Protein AF-A0A2G2KW84-F1 (afdb_monomer)

Secondary structure (DSSP, 8-state):
--SBPTTHHHHHHTS-HHHHHHHHHHSB-TTS-B-BSS--GGGG-GGGTEEEETTEEEE-B-SSGGGHHHHHHHHHHHHH-GGGTTS-EE-GGGTSSS--B-GGGEEE-SSSEEEEEESSSS-HHHHHHHHHHHHTTT--EEEEEEPP--TT-SSSTTTEEE-SSSEEEE-HHHHS-TTTEEEEEEETTS-EEEEEE-HHHHHHHTT---EEEE-SSS---

Mean predicted aligned error: 5.18 Å

Nearest PDB structures (foldseek):
  1rxx-assembly2_C  TM=8.195E-01  e=5.911E-15  Pseudomonas aeruginosa
  2a9g-assembly3_D  TM=8.410E-01  e=2.190E-14  Pseudomonas aeruginosa
  2aci-assembly2_D  TM=8.426E-01  e=4.628E-14  Pseudomonas aeruginosa
  2a9g-assembly3_A  TM=8.150E-01  e=1.933E-14  Pseudomonas aeruginosa
  4bof-assembly4_D-2  TM=8.464E-01  e=4.411E-11  Streptococcus pyogenes

Solvent-accessible surface area (backbone atoms only — not comparable to full-atom values): 12097 Å² total; per-residue (Å²): 134,92,50,67,41,93,67,24,71,61,62,50,68,74,42,56,73,70,59,33,54,48,22,73,37,56,10,31,44,97,88,68,51,72,32,30,82,61,58,49,76,66,58,78,53,50,57,38,40,39,40,76,56,91,64,32,38,38,61,33,27,54,60,51,77,88,45,47,62,49,30,50,53,35,48,52,43,68,74,68,42,73,94,56,64,86,44,56,75,42,61,46,68,84,80,31,86,86,46,18,32,32,22,42,19,55,43,77,75,53,95,33,36,35,37,34,31,27,48,86,32,15,39,64,68,35,50,51,45,45,41,59,53,41,35,77,72,62,30,46,38,31,34,39,36,42,52,69,92,46,99,87,48,66,38,36,51,84,42,42,38,77,78,55,95,50,32,26,42,27,26,48,72,54,46,70,36,60,79,44,20,45,35,37,40,40,35,62,89,71,51,74,49,76,46,72,21,26,58,51,60,55,34,34,76,74,72,50,59,56,48,74,46,68,45,64,79,98,49,82,131

Structure (mmCIF, N/CA/C/O backbone):
data_AF-A0A2G2KW84-F1
#
_entry.id   AF-A0A2G2KW84-F1
#
loop_
_atom_site.group_PDB
_atom_site.id
_atom_site.type_symbol
_atom_site.label_atom_id
_atom_site.label_alt_id
_atom_site.label_comp_id
_atom_site.label_asym_id
_atom_site.label_entity_id
_atom_site.label_seq_id
_atom_site.pdbx_PDB_ins_code
_atom_site.Cartn_x
_atom_site.Cartn_y
_atom_site.Cartn_z
_atom_site.occupancy
_atom_site.B_iso_or_equiv
_atom_site.auth_seq_id
_atom_site.auth_comp_id
_atom_site.auth_asym_id
_atom_site.auth_atom_id
_atom_site.pdbx_PDB_model_num
ATOM 1 N N . MET A 1 1 ? 13.078 8.202 -17.244 1.00 46.03 1 MET A N 1
ATOM 2 C CA . MET A 1 1 ? 14.285 8.951 -17.645 1.00 46.03 1 MET A CA 1
ATOM 3 C C . MET A 1 1 ? 15.445 8.989 -16.637 1.00 46.03 1 MET A C 1
ATOM 5 O O . MET A 1 1 ? 16.501 9.453 -17.019 1.00 46.03 1 MET A O 1
ATOM 9 N N . GLY A 1 2 ? 15.353 8.495 -15.391 1.00 61.12 2 GLY A N 1
ATOM 10 C CA . GLY A 1 2 ? 16.461 8.683 -14.421 1.00 61.12 2 GLY A CA 1
ATOM 11 C C . GLY A 1 2 ? 17.569 7.615 -14.378 1.00 61.12 2 GLY A C 1
ATOM 12 O O . GLY A 1 2 ? 18.600 7.846 -13.758 1.00 61.12 2 GLY A O 1
ATOM 13 N N . SER A 1 3 ? 17.369 6.435 -14.974 1.00 74.12 3 SER A N 1
ATOM 14 C CA . SER A 1 3 ? 18.247 5.266 -14.761 1.00 74.12 3 SER A CA 1
ATOM 15 C C . SER A 1 3 ? 18.793 4.633 -16.037 1.00 74.12 3 SER A C 1
ATOM 17 O O . SER A 1 3 ? 19.584 3.701 -15.937 1.00 74.12 3 SER A O 1
ATOM 19 N N . GLU A 1 4 ? 18.344 5.090 -17.202 1.00 85.75 4 GLU A N 1
ATOM 20 C CA . GLU A 1 4 ? 18.742 4.566 -18.511 1.00 85.75 4 GLU A CA 1
ATOM 21 C C . GLU A 1 4 ? 20.133 5.080 -18.898 1.00 85.75 4 GLU A C 1
ATOM 23 O O . GLU A 1 4 ? 20.484 6.230 -18.617 1.00 85.75 4 GLU A O 1
ATOM 28 N N . LEU A 1 5 ? 20.932 4.207 -19.506 1.00 89.31 5 LEU A N 1
ATOM 29 C CA . LEU A 1 5 ? 22.218 4.547 -20.109 1.00 89.31 5 LEU A CA 1
ATOM 30 C C . LEU A 1 5 ? 22.016 4.979 -21.577 1.00 89.31 5 LEU A C 1
ATOM 32 O O . LEU A 1 5 ? 20.960 4.708 -22.156 1.00 89.31 5 LEU A O 1
ATOM 36 N N . PRO A 1 6 ? 22.987 5.669 -22.203 1.00 91.06 6 PRO A N 1
ATOM 37 C CA . PRO A 1 6 ? 22.890 6.043 -23.614 1.00 91.06 6 PRO A CA 1
ATOM 38 C C . PRO A 1 6 ? 22.578 4.834 -24.509 1.00 91.06 6 PRO A C 1
ATOM 40 O O . PRO A 1 6 ? 23.161 3.768 -24.337 1.00 91.06 6 PRO A O 1
ATOM 43 N N . GLY A 1 7 ? 21.632 4.988 -25.440 1.00 90.06 7 GLY A N 1
ATOM 44 C CA . GLY A 1 7 ? 21.203 3.910 -26.343 1.00 90.06 7 GLY A CA 1
ATOM 45 C C . GLY A 1 7 ? 20.280 2.851 -25.722 1.00 90.06 7 GLY A C 1
ATOM 46 O O . GLY A 1 7 ? 19.776 1.999 -26.450 1.00 90.06 7 GLY A O 1
ATOM 47 N N . ALA A 1 8 ? 19.988 2.919 -24.416 1.00 91.31 8 ALA A N 1
ATOM 48 C CA . ALA A 1 8 ? 19.181 1.909 -23.729 1.00 91.31 8 ALA A CA 1
ATOM 49 C C . ALA A 1 8 ? 17.775 1.744 -24.317 1.00 91.31 8 ALA A C 1
ATOM 51 O O . ALA A 1 8 ? 17.305 0.621 -24.434 1.00 91.31 8 ALA A O 1
ATOM 52 N N . ALA A 1 9 ? 17.104 2.834 -24.702 1.00 91.00 9 ALA A N 1
ATOM 53 C CA . ALA A 1 9 ? 15.744 2.762 -25.241 1.00 91.00 9 ALA A CA 1
ATOM 54 C C . ALA A 1 9 ? 15.673 1.957 -26.549 1.00 91.00 9 ALA A C 1
ATOM 56 O O . ALA A 1 9 ? 14.786 1.123 -26.691 1.00 91.00 9 ALA A O 1
ATOM 57 N N . ALA A 1 10 ? 16.626 2.172 -27.462 1.00 93.69 10 ALA A N 1
ATOM 58 C CA . ALA A 1 10 ? 16.708 1.417 -28.711 1.00 93.69 10 ALA A CA 1
ATOM 59 C C . ALA A 1 10 ? 17.015 -0.059 -28.423 1.00 93.69 10 ALA A C 1
ATOM 61 O O . ALA A 1 10 ? 16.256 -0.935 -28.815 1.00 93.69 10 ALA A O 1
ATOM 62 N N . ALA A 1 11 ? 18.050 -0.320 -27.616 1.00 93.44 11 ALA A N 1
ATOM 63 C CA . ALA A 1 11 ? 18.456 -1.680 -27.274 1.00 93.44 11 ALA A CA 1
ATOM 64 C C . ALA A 1 11 ? 17.368 -2.482 -26.538 1.00 93.44 11 ALA A C 1
ATOM 66 O O . ALA A 1 11 ? 17.255 -3.684 -26.741 1.00 93.44 11 ALA A O 1
ATOM 67 N N . LEU A 1 12 ? 16.574 -1.835 -25.675 1.00 94.12 12 LEU A N 1
ATOM 68 C CA . LEU A 1 12 ? 15.428 -2.462 -25.012 1.00 94.12 12 LEU A CA 1
ATOM 69 C C . LEU A 1 12 ? 14.262 -2.690 -25.985 1.00 94.12 12 LEU A C 1
ATOM 71 O O . LEU A 1 12 ? 13.557 -3.684 -25.845 1.00 94.12 12 LEU A O 1
ATOM 75 N N . GLY A 1 13 ? 14.054 -1.787 -26.948 1.00 94.38 13 GLY A N 1
ATOM 76 C CA . GLY A 1 13 ? 12.980 -1.881 -27.941 1.00 94.38 13 GLY A CA 1
ATOM 77 C C . GLY A 1 13 ? 13.122 -3.058 -28.909 1.00 94.38 13 GLY A C 1
ATOM 78 O O . GLY A 1 13 ? 12.111 -3.549 -29.401 1.00 94.38 13 GLY A O 1
ATOM 79 N N . ASP A 1 14 ? 14.346 -3.540 -29.120 1.00 95.12 14 ASP A N 1
ATOM 80 C CA . ASP A 1 14 ? 14.647 -4.659 -30.022 1.00 95.12 14 ASP A CA 1
ATOM 81 C C . ASP A 1 14 ? 14.528 -6.045 -29.352 1.00 95.12 14 ASP A C 1
ATOM 83 O O . ASP A 1 14 ? 14.700 -7.075 -30.007 1.00 95.12 14 ASP A O 1
ATOM 87 N N . LEU A 1 15 ? 14.263 -6.104 -28.041 1.00 96.69 15 LEU A N 1
ATOM 88 C CA . LEU A 1 15 ? 14.161 -7.363 -27.299 1.00 96.69 15 LEU A CA 1
ATOM 89 C C . LEU A 1 15 ? 12.779 -8.007 -27.446 1.00 96.69 15 LEU A C 1
ATOM 91 O O . LEU A 1 15 ? 11.749 -7.334 -27.421 1.00 96.69 15 LEU A O 1
ATOM 95 N N . ASP A 1 16 ? 12.745 -9.341 -27.463 1.00 97.44 16 ASP A N 1
ATOM 96 C CA . ASP A 1 16 ? 11.503 -10.076 -27.228 1.00 97.44 16 ASP A CA 1
ATOM 97 C C . ASP A 1 16 ? 10.966 -9.822 -25.799 1.00 97.44 16 ASP A C 1
ATOM 99 O O . ASP A 1 16 ? 11.730 -9.445 -24.899 1.00 97.44 16 ASP A O 1
ATOM 103 N N . PRO A 1 17 ? 9.667 -10.065 -25.539 1.00 95.50 17 PRO A N 1
ATOM 104 C CA . PRO A 1 17 ? 9.054 -9.749 -24.250 1.00 95.50 17 PRO A CA 1
ATOM 105 C C . PRO A 1 17 ? 9.744 -10.380 -23.031 1.00 95.50 17 PRO A C 1
ATOM 107 O O . PRO A 1 17 ? 9.845 -9.736 -21.985 1.00 95.50 17 PRO A O 1
ATOM 110 N N . HIS A 1 18 ? 10.239 -11.617 -23.140 1.00 95.44 18 HIS A N 1
ATOM 111 C CA . HIS A 1 18 ? 10.881 -12.300 -22.017 1.00 95.44 18 HIS A CA 1
ATOM 112 C C . HIS A 1 18 ? 12.217 -11.633 -21.672 1.00 95.44 18 HIS A C 1
ATOM 114 O O . HIS A 1 18 ? 12.485 -11.312 -20.507 1.00 95.44 18 HIS A O 1
ATOM 120 N N . ASN A 1 19 ? 13.045 -11.370 -22.683 1.00 97.12 19 ASN A N 1
ATOM 121 C CA . ASN A 1 19 ? 14.326 -10.702 -22.480 1.00 97.12 19 ASN A CA 1
ATOM 122 C C . ASN A 1 19 ? 14.164 -9.231 -22.080 1.00 97.12 19 ASN A C 1
ATOM 124 O O . ASN A 1 19 ? 14.934 -8.749 -21.245 1.00 97.12 19 ASN A O 1
ATOM 128 N N . LEU A 1 20 ? 13.130 -8.547 -22.575 1.00 96.56 20 LEU A N 1
ATOM 129 C CA . LEU A 1 20 ? 12.782 -7.193 -22.153 1.00 96.56 20 LEU A CA 1
ATOM 130 C C . LEU A 1 20 ? 12.500 -7.132 -20.648 1.00 96.56 20 LEU A C 1
ATOM 132 O O . LEU A 1 20 ? 13.097 -6.319 -19.942 1.00 96.56 20 LEU A O 1
ATOM 136 N N . VAL A 1 21 ? 11.643 -8.014 -20.125 1.00 94.38 21 VAL A N 1
ATOM 137 C CA . VAL A 1 21 ? 11.327 -8.047 -18.686 1.00 94.38 21 VAL A CA 1
ATOM 138 C C . VAL A 1 21 ? 12.581 -8.315 -17.854 1.00 94.38 21 VAL A C 1
ATOM 140 O O . VAL A 1 21 ? 12.832 -7.611 -16.871 1.00 94.38 21 VAL A O 1
ATOM 143 N N . ARG A 1 22 ? 13.416 -9.279 -18.264 1.00 95.44 22 ARG A N 1
ATOM 144 C CA . ARG A 1 22 ? 14.683 -9.563 -17.573 1.00 95.44 22 ARG A CA 1
ATOM 145 C C . ARG A 1 22 ? 15.606 -8.348 -17.555 1.00 95.44 22 ARG A C 1
ATOM 147 O O . ARG A 1 22 ? 16.110 -8.005 -16.487 1.00 95.44 22 ARG A O 1
ATOM 154 N N . ALA A 1 23 ? 15.777 -7.667 -18.685 1.00 96.12 23 ALA A N 1
ATOM 155 C CA . ALA A 1 23 ? 16.613 -6.475 -18.778 1.00 96.12 23 ALA A CA 1
ATOM 156 C C . ALA A 1 23 ? 16.064 -5.307 -17.943 1.00 96.12 23 ALA A C 1
ATOM 158 O O . ALA A 1 23 ? 16.833 -4.599 -17.291 1.00 96.12 23 ALA A O 1
ATOM 159 N N . LEU A 1 24 ? 14.741 -5.130 -17.880 1.00 95.12 24 LEU A N 1
ATOM 160 C CA . LEU A 1 24 ? 14.108 -4.100 -17.051 1.00 95.12 24 LEU A CA 1
ATOM 161 C C . LEU A 1 24 ? 14.304 -4.340 -15.544 1.00 95.12 24 LEU A C 1
ATOM 163 O O . LEU A 1 24 ? 14.397 -3.376 -14.783 1.00 95.12 24 LEU A O 1
ATOM 167 N N . ILE A 1 25 ? 14.399 -5.600 -15.110 1.00 94.81 25 ILE A N 1
ATOM 168 C CA . ILE A 1 25 ? 14.625 -5.971 -13.704 1.00 94.81 25 ILE A CA 1
ATOM 169 C C . ILE A 1 25 ? 16.118 -5.953 -13.357 1.00 94.81 25 ILE A C 1
ATOM 171 O O . ILE A 1 25 ? 16.519 -5.353 -12.358 1.00 94.81 25 ILE A O 1
ATOM 175 N N . GLN A 1 26 ? 16.944 -6.606 -14.173 1.00 95.19 26 GLN A N 1
ATOM 176 C CA . GLN A 1 26 ? 18.370 -6.822 -13.905 1.00 95.19 26 GLN A CA 1
ATOM 177 C C . GLN A 1 26 ? 19.228 -5.617 -14.311 1.00 95.19 26 GLN A C 1
ATOM 179 O O . GLN A 1 26 ? 20.296 -5.399 -13.749 1.00 95.19 26 GLN A O 1
ATOM 184 N N . GLY A 1 27 ? 18.755 -4.809 -15.260 1.00 95.00 27 GLY A N 1
ATOM 185 C CA . GLY A 1 27 ? 19.486 -3.672 -15.818 1.00 95.00 27 GLY A CA 1
ATOM 186 C C . GLY A 1 27 ? 20.517 -4.029 -16.889 1.00 95.00 27 GLY A C 1
ATOM 187 O O . GLY A 1 27 ? 21.211 -3.131 -17.368 1.00 95.00 27 GLY A O 1
ATOM 188 N N . VAL A 1 28 ? 20.595 -5.302 -17.284 1.00 96.00 28 VAL A N 1
ATOM 189 C CA . VAL A 1 28 ? 21.554 -5.833 -18.260 1.00 96.00 28 VAL A CA 1
ATOM 190 C C . VAL A 1 28 ? 20.841 -6.603 -19.372 1.00 96.00 28 VAL A C 1
ATOM 192 O O . VAL A 1 28 ? 19.823 -7.252 -19.135 1.00 96.00 28 VAL A O 1
ATOM 195 N N . LEU A 1 29 ? 21.380 -6.524 -20.585 1.00 95.81 29 LEU A N 1
ATOM 196 C CA . LEU A 1 29 ? 20.948 -7.309 -21.741 1.00 95.81 29 LEU A CA 1
ATOM 197 C C . LEU A 1 29 ? 21.423 -8.773 -21.629 1.00 95.81 29 LEU A C 1
ATOM 199 O O . LEU A 1 29 ? 22.347 -9.054 -20.860 1.00 95.81 29 LEU A O 1
ATOM 203 N N . PRO A 1 30 ? 20.878 -9.709 -22.435 1.00 94.44 30 PRO A N 1
ATOM 204 C CA . PRO A 1 30 ? 21.317 -11.110 -22.435 1.00 94.44 30 PRO A CA 1
ATOM 205 C C . PRO A 1 30 ? 22.815 -11.306 -22.709 1.00 94.44 30 PRO A C 1
ATOM 207 O O . PRO A 1 30 ? 23.417 -12.250 -22.207 1.00 94.44 30 PRO A O 1
ATOM 210 N N . ASN A 1 31 ? 23.432 -10.393 -23.464 1.00 94.00 31 ASN A N 1
ATOM 211 C CA . ASN A 1 31 ? 24.868 -10.400 -23.754 1.00 94.00 31 ASN A CA 1
ATOM 212 C C . ASN A 1 31 ? 25.735 -9.781 -22.633 1.00 94.00 31 ASN A C 1
ATOM 214 O O . ASN A 1 31 ? 26.930 -9.583 -22.831 1.00 94.00 31 ASN A O 1
ATOM 218 N N . GLY A 1 32 ? 25.145 -9.428 -21.486 1.00 93.94 32 GLY A N 1
ATOM 219 C CA . GLY A 1 32 ? 25.835 -8.829 -20.339 1.00 93.94 32 GLY A CA 1
ATOM 220 C C . GLY A 1 32 ? 26.011 -7.309 -20.405 1.00 93.94 32 GLY A C 1
ATOM 221 O O . GLY A 1 32 ? 26.516 -6.717 -19.454 1.00 93.94 32 GLY A O 1
ATOM 222 N N . THR A 1 33 ? 25.580 -6.649 -21.484 1.00 94.75 33 THR A N 1
ATOM 223 C CA . THR A 1 33 ? 25.710 -5.190 -21.618 1.00 94.75 33 THR A CA 1
ATOM 224 C C . THR A 1 33 ? 24.746 -4.469 -20.679 1.00 94.75 33 THR A C 1
ATOM 226 O O . THR A 1 33 ? 23.534 -4.681 -20.737 1.00 94.75 33 THR A O 1
ATOM 229 N N . SER A 1 34 ? 25.260 -3.570 -19.842 1.00 95.25 34 SER A N 1
ATOM 230 C CA . SER A 1 34 ? 24.431 -2.715 -18.987 1.00 95.25 34 SER A CA 1
ATOM 231 C C . SER A 1 34 ? 23.658 -1.687 -19.808 1.00 95.25 34 SER A C 1
ATOM 233 O O . SER A 1 34 ? 24.239 -0.923 -20.574 1.00 95.25 34 SER A O 1
ATOM 235 N N . VAL A 1 35 ? 22.347 -1.616 -19.582 1.00 94.81 35 VAL A N 1
ATOM 236 C CA . VAL A 1 35 ? 21.442 -0.614 -20.176 1.00 94.81 35 VAL A CA 1
ATOM 237 C C . VAL A 1 35 ? 20.767 0.258 -19.117 1.00 94.81 35 VAL A C 1
ATOM 239 O O . VAL A 1 35 ? 20.304 1.357 -19.420 1.00 94.81 35 VAL A O 1
ATOM 242 N N . LEU A 1 36 ? 20.766 -0.177 -17.853 1.00 94.00 36 LEU A N 1
ATOM 243 C CA . LEU A 1 36 ? 20.299 0.600 -16.705 1.00 94.00 36 LEU A CA 1
ATOM 244 C C . LEU A 1 36 ? 21.393 0.659 -15.626 1.00 94.00 36 LEU A C 1
ATOM 246 O O . LEU A 1 36 ? 22.141 -0.294 -15.442 1.00 94.00 36 LEU A O 1
ATOM 250 N N . ARG A 1 37 ? 21.462 1.760 -14.864 1.00 89.62 37 ARG A N 1
ATOM 251 C CA . ARG A 1 37 ? 22.516 1.983 -13.847 1.00 89.62 37 ARG A CA 1
ATOM 252 C C . ARG A 1 37 ? 22.540 0.955 -12.708 1.00 89.62 37 ARG A C 1
ATOM 254 O O . ARG A 1 37 ? 23.605 0.661 -12.181 1.00 89.62 37 ARG A O 1
ATOM 261 N N . HIS A 1 38 ? 21.374 0.460 -12.296 1.00 90.75 38 HIS A N 1
ATOM 262 C CA . HIS A 1 38 ? 21.222 -0.428 -11.136 1.00 90.75 38 HIS A CA 1
ATOM 263 C C . HIS A 1 38 ? 20.139 -1.482 -11.397 1.00 90.75 38 HIS A C 1
ATOM 265 O O . HIS A 1 38 ? 19.175 -1.148 -12.095 1.00 90.75 38 HIS A O 1
ATOM 271 N N . PRO A 1 39 ? 20.217 -2.687 -10.802 1.00 93.12 39 PRO A N 1
ATOM 272 C CA . PRO A 1 39 ? 19.120 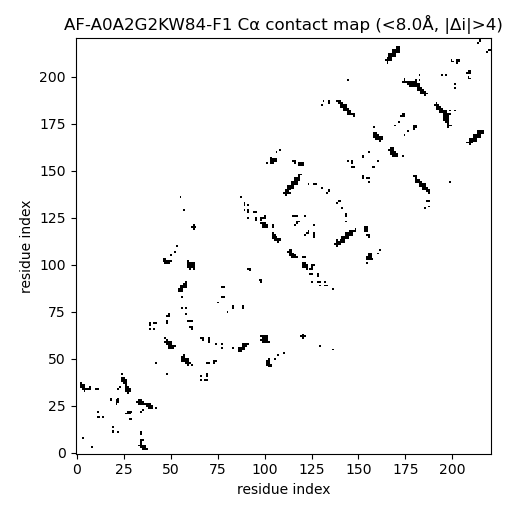-3.662 -10.788 1.00 93.12 39 PRO A CA 1
ATOM 273 C C . PRO A 1 39 ? 17.974 -3.228 -9.856 1.00 93.12 39 PRO A C 1
ATOM 275 O O . PRO A 1 39 ? 18.110 -2.269 -9.095 1.00 93.12 39 PRO A O 1
ATOM 278 N N . SER A 1 40 ? 16.821 -3.900 -9.941 1.00 94.44 40 SER A N 1
ATOM 279 C CA . SER A 1 40 ? 15.637 -3.708 -9.080 1.00 94.44 40 SER A CA 1
ATOM 280 C C . SER A 1 40 ? 15.395 -4.948 -8.213 1.00 94.44 40 SER A C 1
ATOM 282 O O . SER A 1 40 ? 14.454 -5.697 -8.472 1.00 94.44 40 SER A O 1
ATOM 284 N N . PRO A 1 41 ? 16.241 -5.210 -7.199 1.00 94.19 41 PRO A N 1
ATOM 285 C CA . PRO A 1 41 ? 16.109 -6.410 -6.374 1.00 94.19 41 PRO A CA 1
ATOM 286 C C . PRO A 1 41 ? 14.815 -6.404 -5.551 1.00 94.19 41 PRO A C 1
ATOM 288 O O . PRO A 1 41 ? 14.207 -7.450 -5.359 1.00 94.19 41 PRO A O 1
ATOM 291 N N . ASN A 1 42 ? 14.331 -5.227 -5.140 1.00 94.56 42 ASN A N 1
ATOM 292 C CA . ASN A 1 42 ? 13.152 -5.107 -4.283 1.00 94.56 42 ASN A CA 1
ATOM 293 C C . ASN A 1 42 ? 11.831 -5.382 -5.016 1.00 94.56 42 ASN A C 1
ATOM 295 O O . ASN A 1 42 ? 10.777 -5.337 -4.387 1.00 94.56 42 ASN A O 1
ATOM 299 N N . ILE A 1 43 ? 11.869 -5.715 -6.314 1.00 94.31 43 ILE A N 1
ATOM 300 C CA . ILE A 1 43 ? 10.689 -6.198 -7.039 1.00 94.31 43 ILE A CA 1
ATOM 301 C C . ILE A 1 43 ? 10.147 -7.513 -6.451 1.00 94.31 43 ILE A C 1
ATOM 303 O O . ILE A 1 43 ? 8.972 -7.816 -6.616 1.00 94.31 43 ILE A O 1
ATOM 307 N N . MET A 1 44 ? 10.984 -8.273 -5.732 1.00 95.00 44 MET A N 1
ATOM 308 C CA . MET A 1 44 ? 10.555 -9.474 -5.008 1.00 95.00 44 ME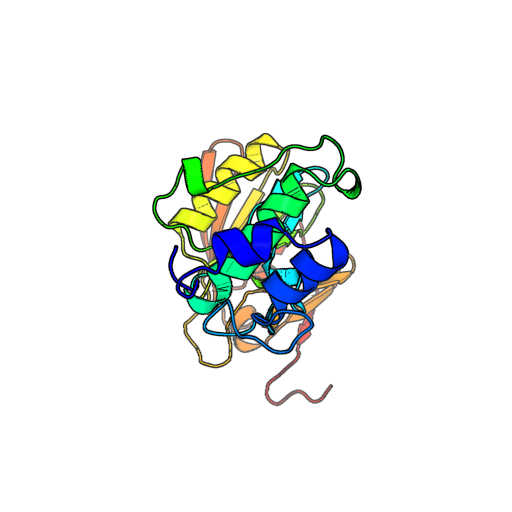T A CA 1
ATOM 309 C C . MET A 1 44 ? 9.616 -9.167 -3.830 1.00 95.00 44 MET A C 1
ATOM 311 O O . MET A 1 44 ? 8.834 -10.027 -3.436 1.00 95.00 44 MET A O 1
ATOM 315 N N . PHE A 1 45 ? 9.650 -7.944 -3.289 1.00 95.88 45 PHE A N 1
ATOM 316 C CA . PHE A 1 45 ? 8.750 -7.494 -2.226 1.00 95.88 45 PHE A CA 1
ATOM 317 C C . PHE A 1 45 ? 7.470 -6.920 -2.838 1.00 95.88 45 PHE A C 1
ATOM 319 O O . PHE A 1 45 ? 7.220 -5.713 -2.813 1.00 95.88 45 PHE A O 1
ATOM 326 N N . THR A 1 46 ? 6.666 -7.810 -3.422 1.00 95.88 46 THR A N 1
ATOM 327 C CA . THR A 1 46 ? 5.442 -7.461 -4.163 1.00 95.88 46 THR A CA 1
ATOM 328 C C . THR A 1 46 ? 4.402 -6.744 -3.308 1.00 95.88 46 THR A C 1
ATOM 330 O O . THR A 1 46 ? 3.638 -5.951 -3.854 1.00 95.88 46 THR A O 1
ATOM 333 N N . ARG A 1 47 ? 4.439 -6.942 -1.979 1.00 96.69 47 ARG A N 1
ATOM 334 C CA . ARG A 1 47 ? 3.618 -6.234 -0.982 1.00 96.69 47 ARG A CA 1
ATOM 335 C C . ARG A 1 47 ? 3.610 -4.723 -1.188 1.00 96.69 47 ARG A C 1
ATOM 337 O O . ARG A 1 47 ? 2.567 -4.104 -1.049 1.00 96.69 47 ARG A O 1
ATOM 344 N N . ASP A 1 48 ? 4.743 -4.135 -1.565 1.00 96.50 48 ASP A N 1
ATOM 345 C CA . ASP A 1 48 ? 4.851 -2.685 -1.731 1.00 96.50 48 ASP A CA 1
ATOM 346 C C . ASP A 1 48 ? 4.412 -2.184 -3.108 1.00 96.50 48 ASP A C 1
ATOM 348 O O . ASP A 1 48 ? 4.231 -0.979 -3.294 1.00 96.50 48 ASP A O 1
ATOM 352 N N . LEU A 1 49 ? 4.313 -3.075 -4.097 1.00 96.25 49 LEU A N 1
ATOM 353 C CA . LEU A 1 49 ? 4.194 -2.722 -5.514 1.00 96.25 49 LEU A CA 1
ATOM 354 C C . LEU A 1 49 ? 2.763 -2.386 -5.946 1.00 96.25 49 LEU A C 1
ATOM 356 O O . LEU A 1 49 ? 2.578 -1.800 -7.013 1.00 96.25 49 LEU A O 1
ATOM 360 N N . GLY A 1 50 ? 1.770 -2.757 -5.146 1.00 96.44 50 GLY A N 1
ATOM 361 C CA . GLY A 1 50 ? 0.359 -2.506 -5.402 1.00 96.44 50 GLY A CA 1
ATOM 362 C C . GLY A 1 50 ? -0.498 -3.157 -4.325 1.00 96.44 50 GLY A C 1
ATOM 363 O O . GLY A 1 50 ? -0.054 -4.090 -3.658 1.00 96.44 50 GLY A O 1
ATOM 364 N N . VAL A 1 51 ? -1.724 -2.669 -4.158 1.00 97.75 51 VAL A N 1
ATOM 365 C CA . VAL A 1 51 ? -2.667 -3.195 -3.163 1.00 97.75 51 VAL A CA 1
ATOM 366 C C . VAL A 1 51 ? -3.982 -3.530 -3.853 1.00 97.75 51 VAL A C 1
ATOM 368 O O . VAL A 1 51 ? -4.444 -2.778 -4.711 1.00 97.75 51 VAL A O 1
ATOM 371 N N . ILE A 1 52 ? -4.576 -4.662 -3.486 1.00 96.94 52 ILE A N 1
ATOM 372 C CA . ILE A 1 52 ? -5.908 -5.062 -3.940 1.00 96.94 52 ILE A CA 1
ATOM 373 C C . ILE A 1 52 ? -6.876 -4.886 -2.772 1.00 96.94 52 ILE A C 1
ATOM 375 O O . ILE A 1 52 ? -6.639 -5.435 -1.699 1.00 96.94 52 ILE A O 1
ATOM 379 N N . VAL A 1 53 ? -7.945 -4.117 -2.981 1.00 97.06 53 VAL A N 1
ATOM 380 C CA . VAL A 1 53 ? -9.014 -3.894 -1.996 1.00 97.06 53 VAL A CA 1
ATOM 381 C C . VAL A 1 53 ? -10.335 -4.277 -2.646 1.00 97.06 53 VAL A C 1
ATOM 383 O O . VAL A 1 53 ? -10.818 -3.585 -3.541 1.00 97.06 53 VAL A O 1
ATOM 386 N N . GLY A 1 54 ? -10.888 -5.429 -2.265 1.00 94.69 54 GLY A N 1
ATOM 387 C CA . GLY A 1 54 ? -12.000 -6.033 -2.998 1.00 94.69 54 GLY A CA 1
ATOM 388 C C . GLY A 1 54 ? -11.621 -6.270 -4.465 1.00 94.69 54 GLY A C 1
ATOM 389 O O . GLY A 1 54 ? -10.692 -7.018 -4.758 1.00 94.69 54 GLY A O 1
ATOM 390 N N . GLN A 1 55 ? -12.321 -5.608 -5.390 1.00 94.81 55 GLN A N 1
ATOM 391 C CA . GLN A 1 55 ? -12.005 -5.632 -6.828 1.00 94.81 55 GLN A CA 1
ATOM 392 C C . GLN A 1 55 ? -11.129 -4.449 -7.273 1.00 94.81 55 GLN A C 1
ATOM 394 O O . GLN A 1 55 ? -10.705 -4.384 -8.427 1.00 94.81 55 GLN A O 1
ATOM 399 N N . ALA A 1 56 ? -10.871 -3.488 -6.386 1.00 97.38 56 ALA A N 1
ATOM 400 C CA . ALA A 1 56 ? -10.103 -2.299 -6.698 1.00 97.38 56 ALA A CA 1
ATOM 401 C C . ALA A 1 56 ? -8.598 -2.564 -6.645 1.00 97.38 56 ALA A C 1
ATOM 403 O O . ALA A 1 56 ? -8.086 -3.298 -5.801 1.00 97.38 56 ALA A O 1
ATOM 404 N N . ARG A 1 57 ? -7.880 -1.898 -7.543 1.00 97.88 57 ARG A N 1
ATOM 405 C CA . ARG A 1 57 ? -6.430 -1.964 -7.702 1.00 97.88 57 ARG A CA 1
ATOM 406 C C . ARG A 1 57 ? -5.853 -0.615 -7.315 1.00 97.88 57 ARG A C 1
ATOM 408 O O . ARG A 1 57 ? -5.943 0.332 -8.091 1.00 97.88 57 ARG A O 1
ATOM 415 N N . LEU A 1 58 ? -5.261 -0.513 -6.135 1.00 98.19 58 LEU A N 1
ATOM 416 C CA . LEU A 1 58 ? -4.622 0.708 -5.664 1.00 98.19 58 LEU A CA 1
ATOM 417 C C . LEU A 1 58 ? -3.157 0.739 -6.095 1.00 98.19 58 LEU A C 1
ATOM 419 O O . LEU A 1 58 ? -2.344 -0.087 -5.673 1.00 98.19 58 LEU A O 1
ATOM 423 N N . LEU A 1 59 ? -2.825 1.703 -6.956 1.00 97.94 59 LEU A N 1
ATOM 424 C CA . LEU A 1 59 ? -1.448 1.954 -7.360 1.00 97.94 59 LEU A CA 1
ATOM 425 C C . LEU A 1 59 ? -0.660 2.568 -6.203 1.00 97.94 59 LEU A C 1
ATOM 427 O O . LEU A 1 59 ? -1.070 3.569 -5.615 1.00 97.94 59 LEU A O 1
ATOM 431 N N . THR A 1 60 ? 0.512 2.002 -5.935 1.00 97.38 60 THR A N 1
ATOM 432 C CA . THR A 1 60 ? 1.445 2.485 -4.917 1.00 97.38 60 THR A CA 1
ATOM 433 C C . THR A 1 60 ? 2.593 3.285 -5.536 1.00 97.38 60 THR A C 1
ATOM 435 O O . THR A 1 60 ? 2.830 3.299 -6.753 1.00 97.38 60 THR A O 1
ATOM 438 N N . PHE A 1 61 ? 3.289 4.022 -4.675 1.00 97.50 61 PHE A N 1
ATOM 439 C CA . PHE A 1 61 ? 4.333 4.971 -5.012 1.00 97.50 61 PHE A CA 1
ATOM 440 C C . PHE A 1 61 ? 5.423 4.944 -3.946 1.00 97.50 61 PHE A C 1
ATOM 442 O O . PHE A 1 61 ? 5.253 5.448 -2.841 1.00 97.50 61 PHE A O 1
ATOM 449 N N . ALA A 1 62 ? 6.574 4.379 -4.292 1.00 95.38 62 ALA A N 1
ATOM 450 C CA . ALA A 1 62 ? 7.685 4.287 -3.361 1.00 95.38 62 ALA A CA 1
ATOM 451 C C . ALA A 1 62 ? 8.269 5.661 -2.993 1.00 95.38 62 ALA A C 1
ATOM 453 O O . ALA A 1 62 ? 8.615 6.460 -3.871 1.00 95.38 62 ALA A O 1
ATOM 454 N N . ALA A 1 63 ? 8.505 5.878 -1.697 1.00 93.00 63 ALA A N 1
ATOM 455 C CA . ALA A 1 63 ? 9.129 7.100 -1.186 1.00 93.00 63 ALA A CA 1
ATOM 456 C C . ALA A 1 63 ? 10.589 7.246 -1.652 1.00 93.00 63 ALA A C 1
ATOM 458 O O . ALA A 1 63 ? 11.110 8.351 -1.829 1.00 93.00 63 ALA A O 1
ATOM 459 N N . LYS A 1 64 ? 11.289 6.120 -1.854 1.00 91.81 64 LYS A N 1
ATOM 460 C CA . LYS A 1 64 ? 12.702 6.105 -2.255 1.00 91.81 64 LYS A CA 1
ATOM 461 C C . LYS A 1 64 ? 12.850 6.102 -3.783 1.00 91.81 64 LYS A C 1
ATOM 463 O O . LYS A 1 64 ? 12.366 5.176 -4.437 1.00 91.81 64 LYS A O 1
ATOM 468 N N 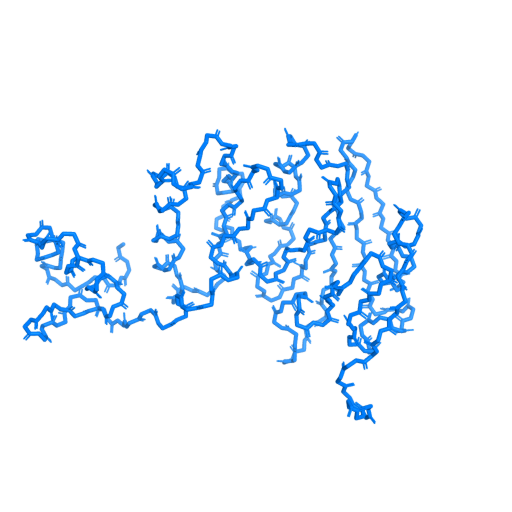. PRO A 1 65 ? 13.611 7.047 -4.378 1.00 90.75 65 PRO A N 1
ATOM 469 C CA . PRO A 1 65 ? 13.786 7.131 -5.831 1.00 90.75 65 PRO A CA 1
ATOM 470 C C . PRO A 1 65 ? 14.293 5.846 -6.498 1.00 90.75 65 PRO A C 1
ATOM 472 O O . PRO A 1 65 ? 13.897 5.553 -7.626 1.00 90.75 65 PRO A O 1
ATOM 475 N N . ALA A 1 66 ? 15.114 5.060 -5.792 1.00 90.38 66 ALA A N 1
ATOM 476 C CA . ALA A 1 66 ? 15.655 3.790 -6.277 1.00 90.38 66 ALA A CA 1
ATOM 477 C C . ALA A 1 66 ? 14.565 2.777 -6.684 1.00 90.38 66 ALA A C 1
ATOM 479 O O . ALA A 1 66 ? 14.772 1.992 -7.605 1.00 90.38 66 ALA A O 1
ATOM 480 N N . ARG A 1 67 ? 13.378 2.841 -6.066 1.00 93.62 67 ARG A N 1
ATOM 481 C CA . ARG A 1 67 ? 12.260 1.917 -6.318 1.00 93.62 67 ARG A CA 1
ATOM 482 C C . ARG A 1 67 ? 11.276 2.398 -7.385 1.00 93.62 67 ARG A C 1
ATOM 484 O O . ARG A 1 67 ? 10.343 1.688 -7.742 1.00 93.62 67 ARG A O 1
ATOM 491 N N . ARG A 1 68 ? 11.479 3.586 -7.969 1.00 91.44 68 ARG A N 1
ATOM 492 C CA . ARG A 1 68 ? 10.558 4.146 -8.982 1.00 91.44 68 ARG A CA 1
ATOM 493 C C . ARG A 1 68 ? 10.392 3.250 -10.207 1.00 91.44 68 ARG A C 1
ATOM 495 O O . ARG A 1 68 ? 9.340 3.279 -10.839 1.00 91.44 68 ARG A O 1
ATOM 502 N N . ARG A 1 69 ? 11.422 2.482 -10.577 1.00 93.25 69 ARG A N 1
ATOM 503 C CA . ARG A 1 69 ? 11.321 1.540 -11.699 1.00 93.25 69 ARG A CA 1
ATOM 504 C C . ARG A 1 69 ? 10.357 0.399 -11.383 1.00 93.25 69 ARG A C 1
ATOM 506 O O . ARG A 1 69 ? 9.525 0.098 -12.227 1.00 93.25 69 ARG A O 1
ATOM 513 N N . GLU A 1 70 ? 10.419 -0.154 -10.176 1.00 95.56 70 GLU A N 1
ATOM 514 C CA . GLU A 1 70 ? 9.512 -1.211 -9.706 1.00 95.56 70 GLU A CA 1
ATOM 515 C C . GLU A 1 70 ? 8.057 -0.731 -9.766 1.00 95.56 70 GLU A C 1
ATOM 517 O O . GLU A 1 70 ? 7.213 -1.404 -10.348 1.00 95.56 70 GLU A O 1
ATOM 522 N N . MET A 1 71 ? 7.790 0.495 -9.296 1.00 95.62 71 MET A N 1
ATOM 523 C CA . MET A 1 71 ? 6.455 1.109 -9.360 1.00 95.62 71 MET A CA 1
ATOM 524 C C . MET A 1 71 ? 5.942 1.267 -10.800 1.00 95.62 71 MET A C 1
ATOM 526 O O . MET A 1 71 ? 4.761 1.065 -11.067 1.00 95.62 71 MET A O 1
ATOM 530 N N . ARG A 1 72 ? 6.817 1.619 -11.756 1.00 94.19 72 ARG A N 1
ATOM 531 C CA . ARG A 1 72 ? 6.432 1.724 -13.176 1.00 94.19 72 ARG A CA 1
ATOM 532 C C . ARG A 1 72 ? 6.074 0.367 -13.772 1.00 94.19 72 ARG A C 1
ATOM 534 O O . ARG A 1 72 ? 5.088 0.282 -14.497 1.00 94.19 72 ARG A O 1
ATOM 541 N N . LEU A 1 73 ? 6.863 -0.664 -13.467 1.00 95.12 73 LEU A N 1
ATOM 542 C CA . LEU A 1 73 ? 6.601 -2.028 -13.929 1.00 95.12 73 LEU A CA 1
ATOM 543 C C . LEU A 1 73 ? 5.281 -2.547 -13.353 1.00 95.12 73 LEU A C 1
ATOM 545 O O . LEU A 1 73 ? 4.433 -3.013 -14.108 1.00 95.12 73 LEU A O 1
ATOM 549 N N . SER A 1 74 ? 5.071 -2.373 -12.046 1.00 96.19 74 SER A N 1
ATOM 550 C CA . SER A 1 74 ? 3.823 -2.763 -11.386 1.00 96.19 74 SER A CA 1
ATOM 551 C C . SER A 1 74 ? 2.611 -2.026 -11.955 1.00 96.19 74 SER A C 1
ATOM 553 O O . SER A 1 74 ? 1.614 -2.650 -12.300 1.00 96.19 74 SER A O 1
ATOM 555 N N . ARG A 1 75 ? 2.712 -0.708 -12.176 1.00 96.06 75 ARG A N 1
ATOM 556 C CA . ARG A 1 75 ? 1.638 0.072 -12.806 1.00 96.06 75 ARG A CA 1
ATOM 557 C C . ARG A 1 75 ? 1.283 -0.437 -14.198 1.00 96.06 75 ARG A C 1
ATOM 559 O O . ARG A 1 75 ? 0.102 -0.523 -14.519 1.00 96.06 75 ARG A O 1
ATOM 566 N N . ALA A 1 76 ? 2.283 -0.730 -15.029 1.00 95.44 76 ALA A N 1
ATOM 567 C CA . ALA A 1 76 ? 2.042 -1.274 -16.362 1.00 95.44 76 ALA A CA 1
ATOM 568 C C . ALA A 1 76 ? 1.308 -2.619 -16.269 1.00 95.44 76 ALA A C 1
ATOM 570 O O . ALA A 1 76 ? 0.322 -2.832 -16.971 1.00 95.44 76 ALA A O 1
ATOM 571 N N . LEU A 1 77 ? 1.733 -3.480 -15.342 1.00 95.00 77 LEU A N 1
ATOM 572 C CA . LEU A 1 77 ? 1.096 -4.766 -15.101 1.00 95.00 77 LEU A CA 1
ATOM 573 C C . LEU A 1 77 ? -0.358 -4.602 -14.625 1.00 95.00 77 LEU A C 1
ATOM 575 O O . LEU A 1 77 ? -1.264 -5.136 -15.255 1.00 95.00 77 LEU A O 1
ATOM 579 N N . MET A 1 78 ? -0.598 -3.813 -13.575 1.00 96.06 78 MET A N 1
ATOM 580 C CA . MET A 1 78 ? -1.935 -3.585 -13.013 1.00 96.06 78 MET A CA 1
ATOM 581 C C . MET A 1 78 ? -2.885 -2.911 -14.001 1.00 96.06 78 MET A C 1
ATOM 583 O O . MET A 1 78 ? -4.086 -3.113 -13.891 1.00 96.06 78 MET A O 1
ATOM 587 N N . ARG A 1 79 ? -2.376 -2.125 -14.960 1.00 95.56 79 ARG A N 1
ATOM 588 C CA . ARG A 1 79 ? -3.195 -1.443 -15.972 1.00 95.56 79 ARG A CA 1
ATOM 589 C C . ARG A 1 79 ? -3.543 -2.323 -17.172 1.00 95.56 79 ARG A C 1
ATOM 591 O O . ARG A 1 79 ? -4.609 -2.133 -17.745 1.00 95.56 79 ARG A O 1
ATOM 598 N N . HIS A 1 80 ? -2.653 -3.226 -17.579 1.00 95.12 80 HIS A N 1
ATOM 599 C CA . HIS A 1 80 ? -2.771 -3.907 -18.875 1.00 95.12 80 HIS A CA 1
ATOM 600 C C . HIS A 1 80 ? -2.890 -5.427 -18.787 1.00 95.12 80 HIS A C 1
ATOM 602 O O . HIS A 1 80 ? -3.343 -6.048 -19.745 1.00 95.12 80 HIS A O 1
ATOM 608 N N . HIS A 1 81 ? -2.464 -6.050 -17.687 1.00 95.81 81 HIS A N 1
ATOM 609 C CA . HIS A 1 81 ? -2.442 -7.503 -17.609 1.00 95.81 81 HIS A CA 1
ATOM 610 C C . HIS A 1 81 ? -3.834 -8.057 -17.253 1.00 95.81 81 HIS A C 1
ATOM 612 O O . HIS A 1 81 ? -4.395 -7.665 -16.226 1.00 95.81 81 HIS A O 1
ATOM 618 N N . PRO A 1 82 ? -4.374 -9.018 -18.027 1.00 94.81 82 PRO A N 1
ATOM 619 C CA . PRO A 1 82 ? -5.752 -9.496 -17.876 1.00 94.81 82 PRO A CA 1
ATOM 620 C C . PRO A 1 82 ? -6.035 -10.184 -16.535 1.00 94.81 82 PRO A C 1
ATOM 622 O O . PRO A 1 82 ? -7.180 -10.224 -16.103 1.00 94.81 82 PRO A O 1
ATOM 625 N N . VAL A 1 83 ? -5.002 -10.674 -15.834 1.00 94.12 83 VAL A N 1
ATOM 626 C CA . VAL A 1 83 ? -5.141 -11.274 -14.485 1.00 94.12 83 VAL A CA 1
ATOM 627 C C . VAL A 1 83 ? -5.824 -10.344 -13.477 1.00 94.12 83 VAL A C 1
ATOM 629 O O . VAL A 1 83 ? -6.423 -10.811 -12.518 1.00 94.12 83 VAL A O 1
ATOM 632 N N . PHE A 1 84 ? -5.722 -9.032 -13.687 1.00 92.44 84 PHE A N 1
ATOM 633 C CA . PHE A 1 84 ? -6.273 -8.025 -12.790 1.00 92.44 84 PHE A CA 1
ATOM 634 C C . PHE A 1 84 ? -7.738 -7.674 -13.085 1.00 92.44 84 PHE A C 1
ATOM 636 O O . PHE A 1 84 ? -8.337 -6.921 -12.319 1.00 92.44 84 PHE A O 1
ATOM 643 N N . GLY A 1 85 ? -8.306 -8.208 -14.170 1.00 90.12 85 GLY A N 1
ATOM 644 C CA . GLY A 1 85 ? -9.682 -7.953 -14.584 1.00 90.12 85 GLY A CA 1
ATOM 645 C C . GLY A 1 85 ? -10.008 -6.470 -14.804 1.00 90.12 85 GLY A C 1
ATOM 646 O O . GLY A 1 85 ? -9.125 -5.622 -14.988 1.00 90.12 85 GLY A O 1
ATOM 647 N N . ASP A 1 86 ? -11.308 -6.177 -14.750 1.00 90.44 86 ASP A N 1
ATOM 648 C CA . ASP A 1 86 ? -11.888 -4.869 -15.086 1.00 90.44 86 ASP A CA 1
ATOM 649 C C . ASP A 1 86 ? -12.208 -3.999 -13.859 1.00 90.44 86 ASP A C 1
ATOM 651 O O . ASP A 1 86 ? -12.818 -2.937 -13.982 1.00 90.44 86 ASP A O 1
ATOM 655 N N . GLY A 1 87 ? -11.790 -4.425 -12.663 1.00 93.94 87 GLY A N 1
ATOM 656 C CA . GLY A 1 87 ? -12.005 -3.665 -11.431 1.00 93.94 87 GLY A CA 1
ATOM 657 C C . GLY A 1 87 ? -11.339 -2.279 -11.461 1.00 93.94 87 GLY A C 1
ATOM 658 O O . GLY A 1 87 ? -10.396 -2.049 -12.227 1.00 93.94 87 GLY A O 1
ATOM 659 N N . PRO A 1 88 ? -11.787 -1.313 -10.643 1.00 96.94 88 PRO A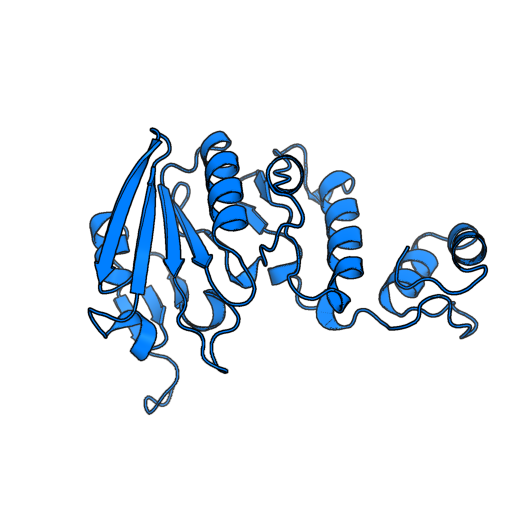 N 1
ATOM 660 C CA . PRO A 1 88 ? -11.303 0.061 -10.729 1.00 96.94 88 PRO A CA 1
ATOM 661 C C . PRO A 1 88 ? -9.798 0.155 -10.447 1.00 96.94 88 PRO A C 1
ATOM 663 O O . PRO A 1 88 ? -9.268 -0.511 -9.557 1.00 96.94 88 PRO A O 1
ATOM 666 N N . LEU A 1 89 ? -9.094 0.987 -11.216 1.00 97.62 89 LEU A N 1
ATOM 667 C CA . LEU A 1 89 ? -7.682 1.302 -11.000 1.00 97.62 89 LEU A CA 1
ATOM 668 C C . LEU A 1 89 ? -7.574 2.655 -10.293 1.00 97.62 89 LEU A C 1
ATOM 670 O O . LEU A 1 89 ? -7.837 3.694 -10.896 1.00 97.62 89 LEU A O 1
ATOM 674 N N . LEU A 1 90 ? -7.172 2.640 -9.028 1.00 98.12 90 LEU A N 1
ATOM 675 C CA . LEU A 1 90 ? -7.061 3.826 -8.187 1.00 98.12 90 LEU A CA 1
ATOM 676 C C . LEU A 1 90 ? -5.645 4.406 -8.309 1.00 98.12 90 LEU A C 1
ATOM 678 O O . LEU A 1 90 ? -4.667 3.791 -7.878 1.00 98.12 90 LEU A O 1
ATOM 682 N N . ASP A 1 91 ? -5.531 5.587 -8.920 1.00 97.56 91 ASP A N 1
ATOM 683 C CA . ASP A 1 91 ? -4.259 6.268 -9.189 1.00 97.56 91 ASP A CA 1
ATOM 684 C C . ASP A 1 91 ? -4.173 7.604 -8.436 1.00 97.56 91 ASP A C 1
ATOM 686 O O . ASP A 1 91 ? -4.601 8.650 -8.927 1.00 97.56 91 ASP A O 1
ATOM 690 N N . ILE A 1 92 ? -3.559 7.593 -7.247 1.00 97.12 92 ILE A N 1
ATOM 691 C CA . ILE A 1 92 ? -3.434 8.805 -6.418 1.00 97.12 92 ILE A CA 1
ATOM 692 C C . ILE A 1 92 ? -2.532 9.887 -7.033 1.00 97.12 92 ILE A C 1
ATOM 694 O O . ILE A 1 92 ? -2.572 11.033 -6.584 1.00 97.12 92 ILE A O 1
ATOM 698 N N . SER A 1 93 ? -1.743 9.585 -8.075 1.00 95.56 93 SER A N 1
ATOM 699 C CA . SER A 1 93 ? -0.891 10.602 -8.717 1.00 95.56 93 SER A CA 1
ATOM 700 C C . SER A 1 93 ? -1.661 11.657 -9.499 1.00 95.56 93 SER A C 1
ATOM 702 O O . SER A 1 93 ? -1.096 12.693 -9.843 1.00 95.56 93 SER A O 1
ATOM 704 N N . GLN A 1 94 ? -2.951 11.423 -9.739 1.00 93.38 94 GLN A N 1
ATOM 705 C CA . GLN A 1 94 ? -3.859 12.408 -10.322 1.00 93.38 94 GLN A CA 1
ATOM 706 C C . GLN A 1 94 ? -4.328 13.450 -9.293 1.00 93.38 94 GLN A C 1
ATOM 708 O O . GLN A 1 94 ? -4.797 14.519 -9.671 1.00 93.38 94 GLN A O 1
ATOM 713 N N . HIS A 1 95 ? -4.169 13.157 -7.998 1.00 94.44 95 HIS A N 1
ATOM 714 C CA . HIS A 1 95 ? -4.663 13.978 -6.889 1.00 94.44 95 HIS A CA 1
ATOM 715 C C . HIS A 1 95 ? -3.538 14.555 -6.024 1.00 94.44 95 HIS A C 1
ATOM 717 O O . HIS A 1 95 ? -3.719 15.583 -5.374 1.00 94.44 95 HIS A O 1
ATOM 723 N N . VAL A 1 96 ? -2.369 13.911 -6.012 1.00 95.69 96 VAL A N 1
ATOM 724 C CA . VAL A 1 96 ? -1.220 14.302 -5.190 1.00 95.69 96 VAL A CA 1
ATOM 725 C C . VAL A 1 96 ? 0.017 14.433 -6.066 1.00 95.69 96 VAL A C 1
ATOM 727 O O . VAL A 1 96 ? 0.400 13.508 -6.780 1.00 95.69 96 VAL A O 1
ATOM 730 N N . ALA A 1 97 ? 0.686 15.583 -5.980 1.00 94.31 97 ALA A N 1
ATOM 731 C CA . ALA A 1 97 ? 1.978 15.779 -6.620 1.00 94.31 97 ALA A CA 1
ATOM 732 C C . ALA A 1 97 ? 3.070 15.014 -5.858 1.00 94.31 97 ALA A C 1
ATOM 734 O O . ALA A 1 97 ? 3.247 15.212 -4.659 1.00 94.31 97 ALA A O 1
ATOM 735 N N . SER A 1 98 ? 3.847 14.193 -6.572 1.00 93.06 98 SER A N 1
ATOM 736 C CA . SER A 1 98 ? 4.910 13.348 -5.992 1.00 93.06 98 SER A CA 1
ATOM 737 C C . SER A 1 98 ? 4.431 12.486 -4.809 1.00 93.06 98 SER A C 1
ATOM 739 O O . SER A 1 98 ? 4.967 12.626 -3.710 1.00 93.06 98 SER A O 1
ATOM 741 N N . PRO A 1 99 ? 3.435 11.609 -5.019 1.00 96.69 99 PRO A N 1
ATOM 742 C CA . PRO A 1 99 ? 2.865 10.803 -3.945 1.00 96.69 99 PRO A CA 1
ATOM 743 C C . PRO A 1 99 ? 3.878 9.802 -3.373 1.00 96.69 99 PRO A C 1
ATOM 745 O O . PRO A 1 99 ? 4.759 9.314 -4.092 1.00 96.69 99 PRO A O 1
ATOM 748 N N . ALA A 1 100 ? 3.703 9.466 -2.098 1.00 97.38 100 ALA A N 1
ATOM 749 C CA . ALA A 1 100 ? 4.383 8.389 -1.396 1.00 97.38 100 ALA A CA 1
ATOM 750 C C . ALA A 1 100 ? 3.353 7.552 -0.621 1.00 97.38 100 ALA A C 1
ATOM 752 O O . ALA A 1 100 ? 2.736 8.027 0.330 1.00 97.38 100 ALA A O 1
ATOM 753 N N . LEU A 1 101 ? 3.163 6.313 -1.065 1.00 97.94 101 LEU A N 1
ATOM 754 C CA . LEU A 1 101 ? 2.253 5.319 -0.501 1.00 97.94 101 LEU A CA 1
ATOM 755 C C . LEU A 1 101 ? 2.832 3.946 -0.830 1.00 97.94 101 LEU A C 1
ATOM 757 O O . LEU A 1 101 ? 2.856 3.577 -2.001 1.00 97.94 101 LEU A O 1
ATOM 761 N N . GLU A 1 10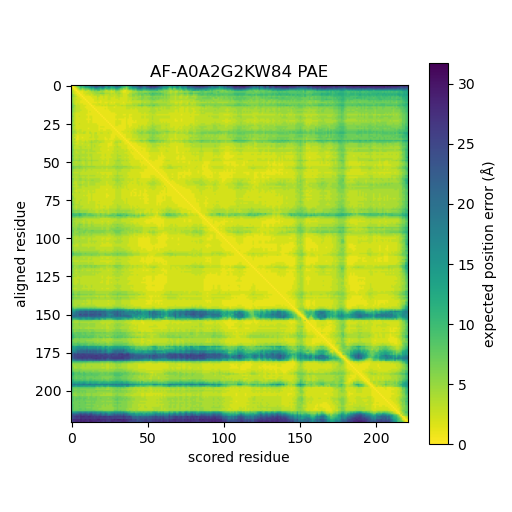2 ? 3.308 3.191 0.152 1.00 97.69 102 GLU A N 1
ATOM 762 C CA . GLU A 1 102 ? 3.808 1.827 -0.066 1.00 97.69 102 GLU A CA 1
ATOM 763 C C . GLU A 1 102 ? 2.801 0.804 0.471 1.00 97.69 102 GLU A C 1
ATOM 765 O O . GLU A 1 102 ? 2.136 1.039 1.473 1.00 97.69 102 GLU A O 1
ATOM 770 N N . GLY A 1 103 ? 2.653 -0.329 -0.217 1.00 97.69 103 GLY A N 1
ATOM 771 C CA . GLY A 1 103 ? 1.600 -1.292 0.110 1.00 97.69 103 GLY A CA 1
ATOM 772 C C . GLY A 1 103 ? 1.751 -1.987 1.468 1.00 97.69 103 GLY A C 1
ATOM 773 O O . GLY A 1 103 ? 0.736 -2.393 2.022 1.00 97.69 103 GLY A O 1
ATOM 774 N N . GLY A 1 104 ? 2.954 -2.046 2.057 1.00 96.94 104 GLY A N 1
ATOM 775 C CA . GLY A 1 104 ? 3.127 -2.484 3.452 1.00 96.94 104 GLY A CA 1
ATOM 776 C C . GLY A 1 104 ? 2.426 -1.586 4.482 1.00 96.94 104 GLY A C 1
ATOM 777 O O . GLY A 1 104 ? 2.151 -2.013 5.601 1.00 96.94 104 GLY A O 1
ATOM 778 N N . ASP A 1 105 ? 2.090 -0.342 4.123 1.00 97.44 105 ASP A N 1
ATOM 779 C CA . ASP A 1 105 ? 1.299 0.535 4.987 1.00 97.44 105 ASP A CA 1
ATOM 780 C C . ASP A 1 105 ? -0.210 0.325 4.839 1.00 97.44 105 ASP A C 1
ATOM 782 O O . ASP A 1 105 ? -0.947 0.814 5.685 1.00 97.44 105 ASP A O 1
ATOM 786 N N . VAL A 1 106 ? -0.694 -0.376 3.809 1.00 98.38 106 VAL A N 1
ATOM 787 C CA . VAL A 1 106 ? -2.133 -0.524 3.544 1.00 98.38 106 VAL A CA 1
ATOM 788 C C . VAL A 1 106 ? -2.601 -1.920 3.942 1.00 98.38 106 VAL A C 1
ATOM 790 O O . VAL A 1 106 ? -2.279 -2.913 3.288 1.00 98.38 106 VAL A O 1
ATOM 793 N N . LEU A 1 107 ? -3.415 -1.987 4.991 1.00 97.88 107 LEU A N 1
ATOM 794 C CA . LEU A 1 107 ? -4.013 -3.219 5.492 1.00 97.88 107 LEU A CA 1
ATOM 795 C C . LEU A 1 107 ? -5.522 -3.193 5.268 1.00 97.88 107 LEU A C 1
ATOM 797 O O . LEU A 1 107 ? -6.217 -2.317 5.777 1.00 97.88 107 LEU A O 1
ATOM 801 N N . VAL A 1 108 ? -6.030 -4.168 4.519 1.00 97.75 108 VAL A N 1
ATOM 802 C CA . VAL A 1 108 ? -7.473 -4.404 4.388 1.00 97.75 108 VAL A CA 1
ATOM 803 C C . VAL A 1 108 ? -7.926 -5.141 5.642 1.00 97.75 108 VAL A C 1
ATOM 805 O O . VAL A 1 108 ? -7.492 -6.269 5.866 1.00 97.75 108 VAL A O 1
ATOM 808 N N . LEU A 1 109 ? -8.727 -4.478 6.476 1.00 97.25 109 LEU A N 1
ATOM 809 C CA . LEU A 1 109 ? -9.140 -5.006 7.775 1.00 97.25 109 LEU A CA 1
ATOM 810 C C . LEU A 1 109 ? -10.425 -5.831 7.680 1.00 97.25 109 LEU A C 1
ATOM 812 O O . LEU A 1 109 ? -10.566 -6.847 8.350 1.00 97.25 109 LEU A O 1
ATOM 816 N N . SER A 1 110 ? -11.347 -5.391 6.828 1.00 96.12 110 SER A N 1
ATOM 817 C CA . SER A 1 110 ? -12.614 -6.057 6.529 1.00 96.12 110 SER A CA 1
ATOM 818 C C . SER A 1 110 ? -13.006 -5.784 5.070 1.00 96.12 110 SER A C 1
ATOM 820 O O . SER A 1 110 ? -12.237 -5.208 4.296 1.00 96.12 110 SER A O 1
ATOM 822 N N . ALA A 1 111 ? -14.219 -6.180 4.678 1.00 94.50 111 ALA A N 1
ATOM 823 C CA . ALA A 1 111 ? -14.771 -5.837 3.367 1.00 94.50 111 ALA A CA 1
ATOM 824 C C . ALA A 1 111 ? -14.933 -4.318 3.152 1.00 94.50 111 ALA A C 1
ATOM 826 O O . ALA A 1 111 ? -14.945 -3.872 2.005 1.00 94.50 111 ALA A O 1
ATOM 827 N N . ASP A 1 112 ? -15.054 -3.536 4.228 1.00 96.62 112 ASP A N 1
ATOM 828 C CA . ASP A 1 112 ? -15.378 -2.111 4.190 1.00 96.62 112 ASP A CA 1
ATOM 829 C C . ASP A 1 112 ? -14.445 -1.219 5.030 1.00 96.62 112 ASP A C 1
ATOM 831 O O . ASP A 1 112 ? -14.579 0.000 4.972 1.00 96.62 112 ASP A O 1
ATOM 835 N N . GLN A 1 113 ? -13.466 -1.783 5.743 1.00 98.12 113 GLN A N 1
ATOM 836 C CA . GLN A 1 113 ? -12.508 -1.031 6.560 1.00 98.12 113 GLN A CA 1
ATOM 837 C C . GLN A 1 113 ? -11.059 -1.269 6.121 1.00 98.12 113 GLN A C 1
ATOM 839 O O . GLN A 1 113 ? -10.628 -2.401 5.880 1.00 98.12 113 GLN A O 1
ATOM 844 N N . VAL A 1 114 ? -10.275 -0.190 6.047 1.00 98.62 114 VAL A N 1
ATOM 845 C CA . VAL A 1 114 ? -8.847 -0.213 5.681 1.00 98.62 114 VAL A CA 1
ATOM 846 C C . VAL A 1 114 ? -8.032 0.590 6.693 1.00 98.62 114 VAL A C 1
ATOM 848 O O . VAL A 1 114 ? -8.409 1.698 7.054 1.00 98.62 114 VAL A O 1
ATOM 851 N N . ALA A 1 115 ? -6.871 0.093 7.114 1.00 97.75 115 ALA A N 1
ATOM 852 C CA . ALA A 1 115 ? -5.870 0.893 7.818 1.00 97.75 115 ALA A CA 1
ATOM 853 C C . ALA A 1 115 ? -4.742 1.315 6.870 1.00 97.75 115 ALA A C 1
ATOM 855 O O . ALA A 1 115 ? -4.291 0.526 6.040 1.00 97.75 115 ALA A O 1
ATOM 856 N N . ILE A 1 116 ? -4.271 2.555 7.015 1.00 98.25 116 ILE A N 1
ATOM 857 C CA . ILE A 1 116 ? -3.123 3.095 6.283 1.00 98.25 116 ILE A CA 1
ATOM 858 C C . ILE A 1 116 ? -2.105 3.663 7.274 1.00 98.25 116 ILE A C 1
ATOM 860 O O . ILE A 1 116 ? -2.376 4.640 7.971 1.00 98.25 116 ILE A O 1
ATOM 864 N N . GLY A 1 117 ? -0.912 3.077 7.319 1.00 95.94 117 GLY A N 1
ATOM 865 C CA . GLY A 1 117 ? 0.233 3.612 8.047 1.00 95.94 117 GLY A CA 1
ATOM 866 C C . GLY A 1 117 ? 0.689 4.953 7.475 1.00 95.94 117 GLY A C 1
ATOM 867 O O . GLY A 1 117 ? 0.836 5.111 6.267 1.00 95.94 117 GLY A O 1
ATOM 868 N N . VAL A 1 118 ? 0.939 5.933 8.343 1.00 95.31 118 VAL A N 1
ATOM 869 C CA . VAL A 1 118 ? 1.481 7.248 7.975 1.00 95.31 118 VAL A CA 1
ATOM 870 C C . VAL A 1 118 ? 2.813 7.443 8.687 1.00 95.31 118 VAL A C 1
ATOM 872 O O . VAL A 1 118 ? 2.869 7.480 9.917 1.00 95.31 118 VAL A O 1
ATOM 875 N N . GLY A 1 119 ? 3.898 7.577 7.926 1.00 92.00 119 GLY A N 1
ATOM 876 C CA . GLY A 1 119 ? 5.250 7.597 8.476 1.00 92.00 119 GLY A CA 1
ATOM 877 C C . GLY A 1 119 ? 6.346 7.770 7.425 1.00 92.00 119 GLY A C 1
ATOM 878 O O . GLY A 1 119 ? 6.294 8.656 6.577 1.00 92.00 119 GLY A O 1
ATOM 879 N N . ALA A 1 120 ? 7.394 6.946 7.508 1.00 89.62 120 ALA A N 1
ATOM 880 C CA . ALA A 1 120 ? 8.607 7.112 6.703 1.00 89.62 120 ALA A CA 1
ATOM 881 C C . ALA A 1 120 ? 8.438 6.757 5.211 1.00 89.62 120 ALA A C 1
ATOM 883 O O . ALA A 1 120 ? 9.247 7.202 4.388 1.00 89.62 120 ALA A O 1
ATOM 884 N N . ARG A 1 121 ? 7.452 5.915 4.872 1.00 93.31 121 ARG A N 1
ATOM 885 C CA . ARG A 1 121 ? 7.215 5.395 3.512 1.00 93.31 121 ARG A CA 1
ATOM 886 C C . ARG A 1 121 ? 5.923 5.894 2.880 1.00 93.31 121 ARG A C 1
ATOM 888 O O . ARG A 1 121 ? 5.897 6.070 1.664 1.00 93.31 121 ARG A O 1
ATOM 895 N N . THR A 1 122 ? 4.929 6.197 3.702 1.00 96.62 122 THR A N 1
ATOM 896 C CA . THR A 1 122 ? 3.646 6.750 3.276 1.00 96.62 122 THR A CA 1
ATOM 897 C C . THR A 1 122 ? 3.413 8.099 3.939 1.00 96.62 122 THR A C 1
ATOM 899 O O . THR A 1 122 ? 3.463 8.210 5.165 1.00 96.62 122 THR A O 1
ATOM 902 N N . ASP A 1 123 ? 3.173 9.134 3.134 1.00 96.19 123 ASP A N 1
ATOM 903 C CA . ASP A 1 123 ? 2.857 10.471 3.639 1.00 96.19 123 ASP A CA 1
ATOM 904 C C . ASP A 1 123 ? 1.343 10.669 3.823 1.00 96.19 123 ASP A C 1
ATOM 906 O O . ASP A 1 123 ? 0.526 10.036 3.153 1.00 96.19 123 ASP A O 1
ATOM 910 N N . GLU A 1 124 ? 0.955 11.576 4.724 1.00 96.88 124 GLU A N 1
ATOM 911 C CA . GLU A 1 124 ? -0.456 11.773 5.081 1.00 96.88 124 GLU A CA 1
ATOM 912 C C . GLU A 1 124 ? -1.318 12.248 3.900 1.00 96.88 124 GLU A C 1
ATOM 914 O O . GLU A 1 124 ? -2.477 11.857 3.787 1.00 96.88 124 GLU A O 1
ATOM 919 N N . ARG A 1 125 ? -0.774 13.061 2.982 1.00 97.88 125 ARG A N 1
ATOM 920 C CA . ARG A 1 125 ? -1.546 13.560 1.828 1.00 97.88 125 ARG A CA 1
ATOM 921 C C . ARG A 1 125 ? -1.859 12.424 0.864 1.00 97.88 125 ARG A C 1
ATOM 923 O O . ARG A 1 125 ? -2.983 12.325 0.380 1.00 97.88 125 ARG A O 1
ATOM 930 N N . SER A 1 126 ? -0.878 11.562 0.619 1.00 98.38 126 SER A N 1
ATOM 931 C CA . SER A 1 126 ? -1.031 10.358 -0.195 1.00 98.38 126 SER A CA 1
ATOM 932 C C . SER A 1 126 ? -2.013 9.373 0.441 1.00 98.38 126 SER A C 1
ATOM 934 O O . SER A 1 126 ? -2.875 8.845 -0.259 1.00 98.38 126 SER A O 1
ATOM 936 N N . ALA A 1 127 ? -1.950 9.188 1.763 1.00 98.56 127 ALA A N 1
ATOM 937 C CA . ALA A 1 127 ? -2.888 8.344 2.501 1.00 98.56 127 ALA A CA 1
ATOM 938 C C . ALA A 1 127 ? -4.334 8.874 2.440 1.00 98.56 127 ALA A C 1
ATOM 940 O O . ALA A 1 127 ? -5.258 8.116 2.156 1.00 98.56 127 ALA A O 1
ATOM 941 N N . ARG A 1 128 ? -4.539 10.187 2.614 1.00 98.44 128 ARG A N 1
ATOM 942 C CA . ARG A 1 128 ? -5.860 10.832 2.479 1.00 98.44 128 ARG A CA 1
ATOM 943 C C . ARG A 1 128 ? -6.414 10.740 1.055 1.00 98.44 128 ARG A C 1
ATOM 945 O O . ARG A 1 128 ? -7.599 10.477 0.878 1.00 98.44 128 ARG A O 1
ATOM 952 N N . ALA A 1 129 ? -5.569 10.909 0.036 1.00 98.44 129 ALA A N 1
ATOM 953 C CA . ALA A 1 129 ? -5.981 10.724 -1.356 1.00 98.44 129 ALA A CA 1
ATOM 954 C C . ALA A 1 129 ? -6.361 9.267 -1.655 1.00 98.44 129 ALA A C 1
ATOM 956 O O . ALA A 1 129 ? -7.347 9.021 -2.347 1.00 98.44 129 ALA A O 1
ATOM 957 N N . ALA A 1 130 ? -5.619 8.302 -1.103 1.00 98.56 130 ALA A N 1
ATOM 958 C CA . ALA A 1 130 ? -5.975 6.891 -1.195 1.00 98.56 130 ALA A CA 1
ATOM 959 C C . ALA A 1 130 ? -7.320 6.611 -0.515 1.00 98.56 130 ALA A C 1
ATOM 961 O O . ALA A 1 130 ? -8.164 5.963 -1.123 1.00 98.56 130 ALA A O 1
ATOM 962 N N . ALA A 1 131 ? -7.555 7.155 0.684 1.00 98.62 131 ALA A N 1
ATOM 963 C CA . ALA A 1 131 ? -8.827 7.017 1.390 1.00 98.62 131 ALA A CA 1
ATOM 964 C C . ALA A 1 131 ? -10.010 7.536 0.558 1.00 98.62 131 ALA A C 1
ATOM 966 O O . ALA A 1 131 ? -10.991 6.823 0.366 1.00 98.62 131 ALA A O 1
ATOM 967 N N . ALA A 1 132 ? -9.883 8.732 -0.027 1.00 98.19 132 ALA A N 1
ATOM 968 C CA . ALA A 1 132 ? -10.915 9.304 -0.890 1.00 98.19 132 ALA A CA 1
ATOM 969 C C . ALA A 1 132 ? -11.236 8.408 -2.102 1.00 98.19 132 ALA A C 1
ATOM 971 O O . ALA A 1 132 ? -12.405 8.211 -2.435 1.00 98.19 132 ALA A O 1
ATOM 972 N N . LEU A 1 133 ? -10.214 7.827 -2.742 1.00 98.25 133 LEU A N 1
ATOM 973 C CA . LEU A 1 133 ? -10.418 6.879 -3.839 1.00 98.25 133 LEU A CA 1
ATOM 974 C C . LEU A 1 133 ? -11.040 5.562 -3.357 1.00 98.25 133 LEU A C 1
ATOM 976 O O . LEU A 1 133 ? -11.930 5.037 -4.019 1.00 98.25 133 LEU A O 1
ATOM 980 N N . LEU A 1 134 ? -10.620 5.038 -2.206 1.00 98.44 134 LEU A N 1
ATOM 981 C CA . LEU A 1 134 ? -11.162 3.806 -1.631 1.00 98.44 134 LEU A CA 1
ATOM 982 C C . LEU A 1 134 ? -12.644 3.946 -1.270 1.00 98.44 134 LEU A C 1
ATOM 984 O O . LEU A 1 134 ? -13.421 3.034 -1.557 1.00 98.44 134 LEU A O 1
ATOM 988 N N . HIS A 1 135 ? -13.071 5.096 -0.747 1.00 98.44 135 HIS A N 1
ATOM 989 C CA . HIS A 1 135 ? -14.487 5.355 -0.477 1.00 98.44 135 HIS A CA 1
ATOM 990 C C . HIS A 1 135 ? -15.361 5.248 -1.735 1.00 98.44 135 HIS A C 1
ATOM 992 O O . HIS A 1 135 ? -16.485 4.755 -1.662 1.00 98.44 135 HIS A O 1
ATOM 998 N N . SER A 1 136 ? -14.831 5.591 -2.918 1.00 96.38 136 SER A N 1
ATOM 999 C CA . SER A 1 136 ? -15.546 5.401 -4.194 1.00 96.38 136 SER A CA 1
ATOM 1000 C C . SER A 1 136 ? -15.748 3.929 -4.595 1.00 96.38 136 SER A C 1
ATOM 1002 O O . SER A 1 136 ? -16.462 3.645 -5.554 1.00 96.38 136 SER A O 1
ATOM 1004 N N . THR A 1 137 ? -15.142 2.991 -3.859 1.00 96.56 137 THR A N 1
ATOM 1005 C CA . THR A 1 137 ? -15.196 1.542 -4.117 1.00 96.56 137 THR A CA 1
ATOM 1006 C C . THR A 1 137 ? -16.006 0.756 -3.083 1.00 96.56 137 THR A C 1
ATOM 1008 O O . THR A 1 137 ? -16.068 -0.467 -3.169 1.00 96.56 137 THR A O 1
ATOM 1011 N N . GLY A 1 138 ? -16.646 1.444 -2.130 1.00 96.06 138 GLY A N 1
ATOM 1012 C CA . GLY A 1 138 ? -17.472 0.826 -1.085 1.00 96.06 138 GLY A CA 1
ATOM 1013 C C . GLY A 1 138 ? -16.790 0.675 0.276 1.00 96.06 138 GLY A C 1
ATOM 1014 O O . GLY A 1 138 ? -17.434 0.215 1.211 1.00 96.06 138 GLY A O 1
ATOM 1015 N N . VAL A 1 139 ? -15.529 1.100 0.419 1.00 98.31 139 VAL A N 1
ATOM 1016 C CA . VAL A 1 139 ? -14.869 1.198 1.732 1.00 98.31 139 VAL A CA 1
ATOM 1017 C C . VAL A 1 139 ? -15.572 2.281 2.553 1.00 98.31 139 VAL A C 1
ATOM 1019 O O . VAL A 1 139 ? -15.632 3.438 2.134 1.00 98.31 139 VAL A O 1
ATOM 1022 N N . SER A 1 140 ? -16.120 1.918 3.708 1.00 98.00 140 SER A N 1
ATOM 1023 C CA . SER A 1 140 ? -16.858 2.809 4.601 1.00 98.00 140 SER A CA 1
ATOM 1024 C C . SER A 1 140 ? -15.913 3.608 5.501 1.00 98.00 140 SER A C 1
ATOM 1026 O O . SER A 1 140 ? -16.107 4.819 5.632 1.00 98.00 140 SER A O 1
ATOM 1028 N N . GLU A 1 141 ? -14.852 2.975 6.018 1.00 98.12 141 GLU A N 1
ATOM 1029 C CA . GLU A 1 141 ? -13.903 3.575 6.964 1.00 98.12 141 GLU A CA 1
ATOM 1030 C C . GLU A 1 141 ? -12.442 3.377 6.544 1.00 98.12 141 GLU A C 1
ATOM 1032 O O . GLU A 1 141 ? -12.018 2.295 6.128 1.00 98.12 141 GLU A O 1
ATOM 1037 N N . VAL A 1 142 ? -11.637 4.431 6.695 1.00 98.62 142 VAL A N 1
ATOM 1038 C CA . VAL A 1 142 ? -10.182 4.363 6.538 1.00 98.62 142 VAL A CA 1
ATOM 1039 C C . VAL A 1 142 ? -9.488 4.937 7.769 1.00 98.62 142 VAL A C 1
ATOM 1041 O O . VAL A 1 142 ? -9.648 6.113 8.092 1.00 98.62 142 VAL A O 1
ATOM 1044 N N . HIS A 1 143 ? -8.668 4.128 8.437 1.00 97.69 143 HIS A N 1
ATOM 1045 C CA . HIS A 1 143 ? -7.919 4.510 9.633 1.00 97.69 143 HIS A CA 1
ATOM 1046 C C . HIS A 1 143 ? -6.484 4.891 9.271 1.00 97.69 143 HIS A C 1
ATOM 1048 O O . HIS A 1 143 ? -5.661 4.039 8.942 1.00 97.69 143 HIS A O 1
ATOM 1054 N N . LEU A 1 144 ? -6.149 6.174 9.360 1.00 97.38 144 LEU A N 1
ATOM 1055 C CA . LEU A 1 144 ? -4.781 6.652 9.207 1.00 97.38 144 LEU A CA 1
ATOM 1056 C C . LEU A 1 144 ? -4.028 6.474 10.525 1.00 97.38 144 LEU A C 1
ATOM 1058 O O . LEU A 1 144 ? -4.299 7.178 11.497 1.00 97.38 144 LEU A O 1
ATOM 1062 N N . VAL A 1 145 ? -3.078 5.544 10.555 1.00 93.94 145 VAL A N 1
ATOM 1063 C CA . VAL A 1 145 ? -2.316 5.176 11.752 1.00 93.94 145 VAL A CA 1
ATOM 1064 C C . VAL A 1 145 ? -0.956 5.856 11.714 1.00 93.94 145 VAL A C 1
ATOM 1066 O O . VAL A 1 145 ? -0.076 5.481 10.940 1.00 93.94 145 VAL A O 1
ATOM 1069 N N . LYS A 1 146 ? -0.747 6.861 12.564 1.00 91.56 146 LYS A N 1
ATOM 1070 C CA . LYS A 1 146 ? 0.541 7.553 12.633 1.00 91.56 146 LYS A CA 1
ATOM 1071 C C . LYS A 1 146 ? 1.604 6.670 13.277 1.00 91.56 146 LYS A C 1
ATOM 1073 O O . LYS A 1 146 ? 1.542 6.364 14.467 1.00 91.56 146 LYS A O 1
ATOM 1078 N N . LEU A 1 147 ? 2.623 6.335 12.497 1.00 85.81 147 LEU A N 1
ATOM 1079 C CA . LEU A 1 147 ? 3.779 5.570 12.935 1.00 85.81 147 LEU A CA 1
ATOM 1080 C C . LEU A 1 147 ? 4.840 6.525 13.485 1.00 85.81 147 LEU A C 1
ATOM 1082 O O . LEU A 1 147 ? 5.263 7.480 12.826 1.00 85.81 147 LEU A O 1
ATOM 1086 N N . ARG A 1 148 ? 5.293 6.281 14.717 1.00 76.56 148 ARG A N 1
ATOM 1087 C CA . ARG A 1 148 ? 6.417 7.031 15.289 1.00 76.56 148 ARG A CA 1
ATOM 1088 C C . ARG A 1 148 ? 7.698 6.634 14.570 1.00 76.56 148 ARG A C 1
ATOM 1090 O O . ARG A 1 148 ? 7.976 5.452 14.426 1.00 76.56 148 ARG A O 1
ATOM 1097 N N . ALA A 1 149 ? 8.502 7.618 14.177 1.00 64.75 149 ALA A N 1
ATOM 1098 C CA . ALA A 1 149 ? 9.771 7.364 13.513 1.00 64.75 149 ALA A CA 1
ATOM 1099 C C . ALA A 1 149 ? 10.720 6.578 14.434 1.00 64.75 149 ALA A C 1
ATOM 1101 O O . ALA A 1 149 ? 11.297 7.128 15.372 1.00 64.75 149 ALA A O 1
ATOM 1102 N N . SER A 1 150 ? 10.906 5.293 14.150 1.00 66.25 150 SER A N 1
ATOM 1103 C CA . SER A 1 150 ? 11.965 4.474 14.733 1.00 66.25 150 SER A CA 1
ATOM 1104 C C . SER A 1 150 ? 12.663 3.692 13.623 1.00 66.25 150 SER A C 1
ATOM 1106 O O . 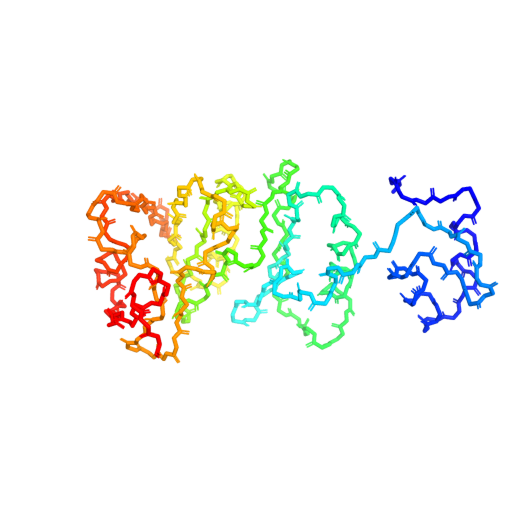SER A 1 150 ? 12.087 3.435 12.568 1.00 66.25 150 SER A O 1
ATOM 1108 N N . ARG A 1 151 ? 13.918 3.278 13.843 1.00 54.41 151 ARG A N 1
ATOM 1109 C CA . ARG A 1 151 ? 14.622 2.409 12.879 1.00 54.41 151 ARG A CA 1
ATOM 1110 C C . ARG A 1 151 ? 13.902 1.076 12.634 1.00 54.41 151 ARG A C 1
ATOM 1112 O O . ARG A 1 151 ? 14.168 0.450 11.615 1.00 54.41 151 ARG A O 1
ATOM 1119 N N . ALA A 1 152 ? 13.036 0.658 13.557 1.00 57.03 152 ALA A N 1
ATOM 1120 C CA . ALA A 1 152 ? 12.319 -0.610 13.511 1.00 57.03 152 ALA A CA 1
ATOM 1121 C C . ALA A 1 152 ? 10.970 -0.538 12.769 1.00 57.03 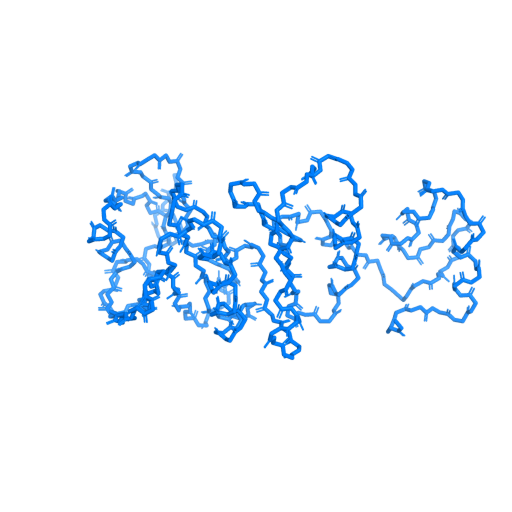152 ALA A C 1
ATOM 1123 O O . ALA A 1 152 ? 10.387 -1.580 12.509 1.00 57.03 152 ALA A O 1
ATOM 1124 N N . THR A 1 153 ? 10.472 0.655 12.417 1.00 67.81 153 THR A N 1
ATOM 1125 C CA . THR A 1 153 ? 9.135 0.839 11.820 1.00 67.81 153 THR A CA 1
ATOM 1126 C C . THR A 1 153 ? 9.241 1.421 10.416 1.00 67.81 153 THR A C 1
ATOM 1128 O O . THR A 1 153 ? 9.311 2.634 10.218 1.00 67.81 153 THR A O 1
ATOM 1131 N N . MET A 1 154 ? 9.305 0.539 9.415 1.00 78.75 154 MET A N 1
ATOM 1132 C CA . MET A 1 154 ? 9.275 0.959 8.009 1.00 78.75 154 MET A CA 1
ATOM 1133 C C . MET A 1 154 ? 7.850 1.091 7.478 1.00 78.75 154 MET A C 1
ATOM 1135 O O . MET A 1 154 ? 7.595 2.034 6.731 1.00 78.75 154 MET A O 1
ATOM 1139 N N . HIS A 1 155 ? 6.960 0.187 7.893 1.00 91.44 155 HIS A N 1
ATOM 1140 C CA . HIS A 1 155 ? 5.578 0.080 7.432 1.00 91.44 155 HIS A CA 1
ATOM 1141 C C . HIS A 1 155 ? 4.655 -0.401 8.559 1.00 91.44 155 HIS A C 1
ATOM 1143 O O . HIS A 1 155 ? 5.141 -0.959 9.548 1.00 91.44 155 HIS A O 1
ATOM 1149 N N . LEU A 1 156 ? 3.342 -0.212 8.417 1.00 93.00 156 LEU A N 1
ATOM 1150 C CA . LEU A 1 156 ? 2.344 -0.687 9.386 1.00 93.00 156 LEU A CA 1
ATOM 1151 C C . LEU A 1 156 ? 2.343 -2.218 9.541 1.00 93.00 156 LEU A C 1
ATOM 1153 O O . LEU A 1 156 ? 2.306 -2.703 10.671 1.00 93.00 156 LEU A O 1
ATOM 1157 N N . ASP A 1 157 ? 2.445 -2.973 8.444 1.00 93.12 157 ASP A N 1
ATOM 1158 C CA . ASP A 1 157 ? 2.420 -4.445 8.465 1.00 93.12 157 ASP A CA 1
ATOM 1159 C C . ASP A 1 157 ? 3.532 -5.068 9.333 1.00 93.12 157 ASP A C 1
ATOM 1161 O O . ASP A 1 157 ? 3.326 -6.093 9.981 1.00 93.12 157 ASP A O 1
ATOM 1165 N N . THR A 1 158 ? 4.686 -4.403 9.443 1.00 89.75 158 THR A N 1
ATOM 1166 C CA . THR A 1 158 ? 5.820 -4.858 10.267 1.00 89.75 158 THR A CA 1
ATOM 1167 C C . THR A 1 158 ? 5.557 -4.829 11.774 1.00 89.75 158 THR A C 1
ATOM 1169 O O . THR A 1 158 ? 6.326 -5.401 12.545 1.00 89.75 158 THR A O 1
ATOM 1172 N N . VAL A 1 159 ? 4.495 -4.147 12.204 1.00 88.44 159 VAL A N 1
ATOM 1173 C CA . VAL A 1 159 ? 4.165 -3.912 13.617 1.00 88.44 159 VAL A CA 1
ATOM 1174 C C . VAL A 1 159 ? 2.713 -4.208 13.967 1.00 88.44 159 VAL A C 1
ATOM 1176 O O . VAL A 1 159 ? 2.381 -4.256 15.151 1.00 88.44 159 VAL A O 1
ATOM 1179 N N . PHE A 1 160 ? 1.857 -4.408 12.970 1.00 91.31 160 PHE A N 1
ATOM 1180 C CA . PHE A 1 160 ? 0.468 -4.797 13.140 1.00 91.31 160 PHE A CA 1
ATOM 1181 C C . PHE A 1 160 ? 0.020 -5.617 11.928 1.00 91.31 160 PHE A C 1
ATOM 1183 O O . PHE A 1 160 ? 0.095 -5.138 10.804 1.00 91.31 160 PHE A O 1
ATOM 1190 N N . THR A 1 161 ? -0.451 -6.845 12.133 1.00 93.44 161 THR A N 1
ATOM 1191 C CA . THR A 1 161 ? -0.957 -7.707 11.053 1.00 93.44 161 THR A CA 1
ATOM 1192 C C . THR A 1 161 ? -2.128 -8.540 11.563 1.00 93.44 161 THR A C 1
ATOM 1194 O O . THR A 1 161 ? -2.019 -9.168 12.614 1.00 93.44 161 THR A O 1
ATOM 1197 N N . LEU A 1 162 ? -3.237 -8.577 10.822 1.00 94.75 162 LEU A N 1
ATOM 1198 C CA . LEU A 1 162 ? -4.345 -9.494 11.109 1.00 94.75 162 LEU A CA 1
ATOM 1199 C C . LEU A 1 162 ? -3.933 -10.933 10.800 1.00 94.75 162 LEU A C 1
ATOM 1201 O O . LEU A 1 162 ? -3.306 -11.185 9.769 1.00 94.75 162 LEU A O 1
ATOM 1205 N N . ILE A 1 163 ? -4.291 -11.864 11.681 1.00 94.69 163 ILE A N 1
ATOM 1206 C CA . ILE A 1 163 ? -4.040 -13.299 11.469 1.00 94.69 163 ILE A CA 1
ATOM 1207 C C . ILE A 1 163 ? -5.331 -14.102 11.297 1.00 94.69 163 ILE A C 1
ATOM 1209 O O . ILE A 1 163 ? -5.316 -15.113 10.599 1.00 94.69 163 ILE A O 1
ATOM 1213 N N . ASP A 1 164 ? -6.431 -13.633 11.883 1.00 94.62 164 ASP A N 1
ATOM 1214 C CA . ASP A 1 164 ? -7.796 -14.108 11.662 1.00 94.62 164 ASP A CA 1
ATOM 1215 C C . ASP A 1 164 ? -8.796 -12.984 12.012 1.00 94.62 164 ASP A C 1
ATOM 1217 O O . ASP A 1 164 ? -8.396 -11.834 12.214 1.00 94.62 164 ASP A O 1
ATOM 1221 N N . ASP A 1 165 ? -10.087 -13.315 12.079 1.00 92.50 165 ASP A N 1
ATOM 1222 C CA . ASP A 1 165 ? -11.172 -12.360 12.3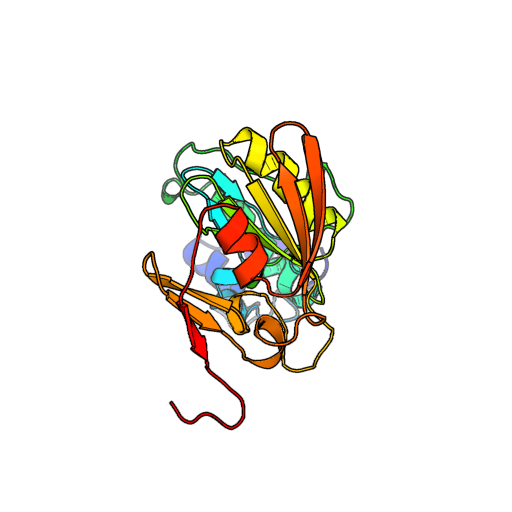43 1.00 92.50 165 ASP A CA 1
ATOM 1223 C C . ASP A 1 165 ? -11.146 -11.753 13.761 1.00 92.50 165 ASP A C 1
ATOM 1225 O O . ASP A 1 165 ? -11.801 -10.743 14.009 1.00 92.50 165 ASP A O 1
ATOM 1229 N N . ALA A 1 166 ? -10.425 -12.365 14.705 1.00 94.50 166 ALA A N 1
ATOM 1230 C CA . ALA A 1 166 ? -10.435 -11.999 16.122 1.00 94.50 166 ALA A CA 1
ATOM 1231 C C . ALA A 1 166 ? -9.042 -11.706 16.699 1.00 94.50 166 ALA A C 1
ATOM 1233 O O . ALA A 1 166 ? -8.947 -11.247 17.839 1.00 94.50 166 ALA A O 1
ATOM 1234 N N . HIS A 1 167 ? -7.963 -11.952 15.956 1.00 94.88 167 HIS A N 1
ATOM 1235 C CA . HIS A 1 167 ? -6.596 -11.847 16.444 1.00 94.88 167 HIS A CA 1
ATOM 1236 C C . HIS A 1 167 ? -5.684 -11.081 15.486 1.00 94.88 167 HIS A C 1
ATOM 1238 O O . HIS A 1 167 ? -5.783 -11.146 14.258 1.00 94.88 167 HIS A O 1
ATOM 1244 N N . CYS A 1 168 ? -4.703 -10.401 16.074 1.00 93.81 168 CYS A N 1
ATOM 1245 C CA . CYS A 1 168 ? -3.646 -9.724 15.336 1.00 93.81 168 CYS A CA 1
ATOM 1246 C C . CYS A 1 168 ? -2.275 -9.979 15.964 1.00 93.81 168 CYS A C 1
ATOM 1248 O O . CYS A 1 168 ? -2.143 -10.050 17.185 1.00 93.81 168 CYS A O 1
ATOM 1250 N N . LEU A 1 169 ? -1.234 -10.025 15.139 1.00 92.19 169 LEU A N 1
ATOM 1251 C CA . LEU A 1 169 ? 0.144 -9.856 15.583 1.00 92.19 169 LEU A CA 1
ATOM 1252 C C . LEU A 1 169 ? 0.421 -8.371 15.799 1.00 92.19 169 LEU A C 1
ATOM 1254 O O . LEU A 1 169 ? 0.107 -7.550 14.935 1.00 92.19 169 LEU A O 1
ATOM 1258 N N . ALA A 1 170 ? 1.002 -8.026 16.944 1.00 89.00 170 ALA A N 1
ATOM 1259 C CA . ALA A 1 170 ? 1.196 -6.642 17.353 1.00 89.00 170 ALA A CA 1
ATOM 1260 C C . ALA A 1 170 ? 2.563 -6.413 18.007 1.00 89.00 170 ALA A C 1
ATOM 1262 O O . ALA A 1 170 ? 2.955 -7.122 18.933 1.00 89.00 170 ALA A O 1
ATOM 1263 N N . PHE A 1 171 ? 3.254 -5.344 17.613 1.00 84.50 171 PHE A N 1
ATOM 1264 C CA . PHE A 1 171 ? 4.404 -4.846 18.358 1.00 84.50 171 PHE A CA 1
ATOM 1265 C C . PHE A 1 171 ? 3.923 -4.074 19.592 1.00 84.50 171 PHE A C 1
ATOM 1267 O O . PHE A 1 171 ? 3.354 -2.982 19.481 1.00 84.50 171 PHE A O 1
ATOM 1274 N N . GLY A 1 172 ? 4.162 -4.643 20.777 1.00 75.75 172 GLY A N 1
ATOM 1275 C CA . GLY A 1 172 ? 3.647 -4.160 22.064 1.00 75.75 172 GLY A CA 1
ATOM 1276 C C . GLY A 1 172 ? 3.743 -2.641 22.273 1.00 75.75 172 GLY A C 1
ATOM 1277 O O . GLY A 1 172 ? 2.726 -2.029 22.603 1.00 75.75 172 GLY A O 1
ATOM 1278 N N . PRO A 1 173 ? 4.891 -1.983 22.028 1.00 74.44 173 PRO A N 1
ATOM 1279 C CA . PRO A 1 173 ? 5.023 -0.534 22.201 1.00 74.44 173 PRO A CA 1
ATOM 1280 C C . PRO A 1 173 ? 4.126 0.332 21.307 1.00 74.44 173 PRO A C 1
ATOM 1282 O O . PRO A 1 173 ? 3.783 1.441 21.711 1.00 74.44 173 PRO A O 1
ATOM 1285 N N . LEU A 1 174 ? 3.733 -0.139 20.117 1.00 71.25 174 LEU A N 1
ATOM 1286 C CA . LEU A 1 174 ? 2.803 0.596 19.249 1.00 71.25 174 LEU A CA 1
ATOM 1287 C C . LEU A 1 174 ? 1.358 0.485 19.755 1.00 71.25 174 LEU A C 1
ATOM 1289 O O . LEU A 1 174 ? 0.564 1.406 19.574 1.00 71.25 174 LEU A O 1
ATOM 1293 N N . VAL A 1 175 ? 1.030 -0.643 20.386 1.00 67.50 175 VAL A N 1
ATOM 1294 C CA . VAL A 1 175 ? -0.354 -1.059 20.631 1.00 67.50 175 VAL A CA 1
ATOM 1295 C C . VAL A 1 175 ? -0.786 -0.910 22.095 1.00 67.50 175 VAL A C 1
ATOM 1297 O O . VAL A 1 175 ? -1.948 -0.625 22.361 1.00 67.50 175 VAL A O 1
ATOM 1300 N N . THR A 1 176 ? 0.123 -1.042 23.062 1.00 63.28 176 THR A N 1
ATOM 1301 C CA . THR A 1 176 ? -0.214 -1.048 24.504 1.00 63.28 176 THR A CA 1
ATOM 1302 C C . THR A 1 176 ? -0.120 0.318 25.176 1.00 63.28 176 THR A C 1
ATOM 1304 O O . THR A 1 176 ? -0.778 0.573 26.185 1.00 63.28 176 THR A O 1
ATOM 1307 N N . GLN A 1 177 ? 0.691 1.230 24.644 1.00 62.78 177 GLN A N 1
ATOM 1308 C CA . GLN A 1 177 ? 0.838 2.553 25.236 1.00 62.78 177 GLN A CA 1
ATOM 1309 C C . GLN A 1 177 ? -0.320 3.440 24.768 1.00 62.78 177 GLN A C 1
ATOM 1311 O O . GLN A 1 177 ? -0.396 3.796 23.598 1.00 62.78 177 GLN A O 1
ATOM 1316 N N . LYS A 1 178 ? -1.195 3.866 25.691 1.00 53.34 178 LYS A N 1
ATOM 1317 C CA . LYS A 1 178 ? -2.351 4.757 25.424 1.00 53.34 178 LYS A CA 1
ATOM 1318 C C . LYS A 1 178 ? -1.999 6.105 24.763 1.00 53.34 178 LYS A C 1
ATOM 1320 O O . LYS A 1 178 ? -2.888 6.859 24.390 1.00 53.34 178 LYS A O 1
ATOM 1325 N N . SER A 1 179 ? -0.715 6.428 24.624 1.00 50.94 179 SER A N 1
ATOM 1326 C CA . SER A 1 179 ? -0.207 7.607 23.917 1.00 50.94 179 SER A CA 1
ATOM 1327 C C . SER A 1 179 ? 0.566 7.276 22.631 1.00 50.94 179 SER A C 1
ATOM 1329 O O . SER A 1 179 ? 1.080 8.194 21.986 1.00 50.94 179 SER A O 1
ATOM 1331 N N . ALA A 1 180 ? 0.705 6.000 22.252 1.00 60.50 180 ALA A N 1
ATOM 1332 C CA . ALA A 1 180 ? 1.601 5.580 21.175 1.00 60.50 180 ALA A CA 1
ATOM 1333 C C . ALA A 1 180 ? 1.040 5.807 19.773 1.00 60.50 180 ALA A C 1
ATOM 1335 O O . ALA A 1 180 ? 1.811 6.265 18.924 1.00 60.50 180 ALA A O 1
ATOM 1336 N N . ALA A 1 181 ? -0.254 5.560 19.540 1.00 69.81 181 ALA A N 1
ATOM 1337 C CA . ALA A 1 181 ? -0.868 5.732 18.229 1.00 69.81 181 ALA A CA 1
ATOM 1338 C C . ALA A 1 181 ? -1.774 6.973 18.189 1.00 69.81 181 ALA A C 1
ATOM 1340 O O . ALA A 1 181 ? -2.655 7.170 19.027 1.00 69.81 181 ALA A O 1
ATOM 1341 N N . GLN A 1 182 ? -1.544 7.819 17.185 1.00 88.00 182 GLN A N 1
ATOM 1342 C CA . GLN A 1 182 ? -2.509 8.824 16.747 1.00 88.00 182 GLN A CA 1
ATOM 1343 C C . GLN A 1 182 ? -3.224 8.223 15.541 1.00 88.00 182 GLN A C 1
ATOM 1345 O O . GLN A 1 182 ? -2.578 7.960 14.524 1.00 88.00 182 GLN A O 1
ATOM 1350 N N . VAL A 1 183 ? -4.524 7.974 15.678 1.00 92.75 183 VAL A N 1
ATOM 1351 C CA . VAL A 1 183 ? -5.355 7.410 14.614 1.00 92.75 183 VAL A CA 1
ATOM 1352 C C . VAL A 1 183 ? -6.363 8.459 14.176 1.00 92.75 183 VAL A C 1
ATOM 1354 O O . VAL A 1 183 ? -7.083 9.021 15.003 1.00 92.75 183 VAL A O 1
ATOM 1357 N N . THR A 1 184 ? -6.397 8.730 12.878 1.00 96.19 184 THR A N 1
ATOM 1358 C CA . THR A 1 184 ? -7.441 9.538 12.251 1.00 96.19 184 THR A CA 1
ATOM 1359 C C . THR A 1 184 ? -8.343 8.608 11.451 1.00 96.19 184 THR A C 1
ATOM 1361 O O . THR A 1 184 ? -7.879 7.997 10.494 1.00 96.19 184 THR A O 1
ATOM 1364 N N . THR A 1 185 ? -9.617 8.507 11.815 1.00 97.38 185 THR A N 1
ATOM 1365 C CA . THR A 1 185 ? -10.610 7.728 11.066 1.00 97.38 185 THR A CA 1
ATOM 1366 C C . THR A 1 185 ? -11.343 8.646 10.098 1.00 97.38 185 THR A C 1
ATOM 1368 O O . THR A 1 185 ? -11.950 9.635 10.517 1.00 97.38 185 THR A O 1
ATOM 1371 N N . LEU A 1 186 ? -11.277 8.305 8.814 1.00 98.25 186 LEU A N 1
ATOM 1372 C CA . LEU A 1 186 ? -11.975 8.959 7.715 1.00 98.25 186 LEU A CA 1
ATOM 1373 C C . LEU A 1 186 ? -13.167 8.101 7.308 1.00 98.25 186 LEU A C 1
ATOM 1375 O O . LEU A 1 186 ? -13.011 6.924 6.988 1.00 98.25 186 LEU A O 1
ATOM 1379 N N . GLN A 1 187 ? -14.349 8.698 7.335 1.00 97.94 187 GLN A N 1
ATOM 1380 C CA . GLN A 1 187 ? -15.597 8.047 6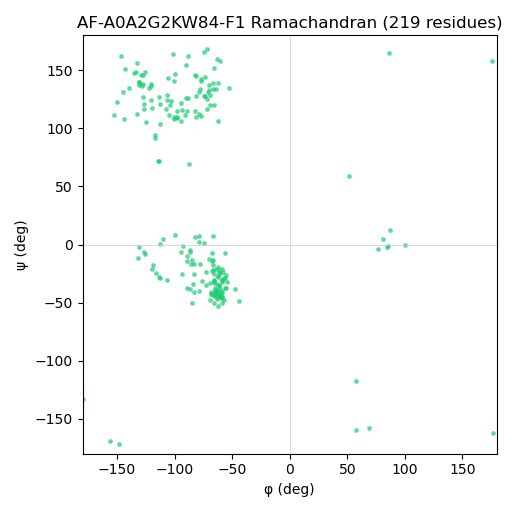.967 1.00 97.94 187 GLN A CA 1
ATOM 1381 C C . GLN A 1 187 ? -15.987 8.429 5.539 1.00 97.94 187 GLN A C 1
ATOM 1383 O O . GLN A 1 187 ? -15.814 9.574 5.112 1.00 97.94 187 GLN A O 1
ATOM 1388 N N . SER A 1 188 ? -16.615 7.501 4.822 1.00 97.19 188 SER A N 1
ATOM 1389 C CA . SER A 1 188 ? -17.116 7.719 3.454 1.00 97.19 188 SER A CA 1
ATOM 1390 C C . SER A 1 188 ? -18.125 8.872 3.336 1.00 97.19 188 SER A C 1
ATOM 1392 O O . SER A 1 188 ? -18.247 9.485 2.277 1.00 97.19 188 SER A O 1
ATOM 1394 N N . ASN A 1 189 ? -18.811 9.221 4.430 1.00 95.81 189 ASN A N 1
ATOM 1395 C CA . ASN A 1 189 ? -19.721 10.370 4.511 1.00 95.81 189 ASN A CA 1
ATOM 1396 C C . ASN A 1 189 ? -19.006 11.728 4.692 1.00 95.81 189 ASN A C 1
ATOM 1398 O O . ASN A 1 189 ? -19.670 12.753 4.847 1.00 95.81 189 ASN A O 1
ATOM 1402 N N . GLY A 1 190 ? -17.670 11.740 4.706 1.00 93.88 190 GLY A N 1
ATOM 1403 C CA . GLY A 1 190 ? -16.842 12.931 4.883 1.00 93.88 190 GLY A CA 1
ATOM 1404 C C . GLY A 1 190 ? -16.576 13.321 6.338 1.00 93.88 190 GLY A C 1
ATOM 1405 O O . GLY A 1 190 ? -15.866 14.298 6.569 1.00 93.88 190 GLY A O 1
ATOM 1406 N N . SER A 1 191 ? -17.115 12.592 7.321 1.00 96.38 191 SER A N 1
ATOM 1407 C CA . SER A 1 191 ? -16.772 12.827 8.726 1.00 96.38 191 SER A CA 1
ATOM 1408 C C . SER A 1 191 ? -15.362 12.324 9.049 1.00 96.38 191 SER A C 1
ATOM 1410 O O . SER A 1 191 ? -14.890 11.315 8.524 1.00 96.38 191 SER A O 1
ATOM 1412 N N . GLU A 1 192 ? -14.676 13.059 9.918 1.00 96.62 192 GLU A N 1
ATOM 1413 C CA . GLU A 1 192 ? -13.332 12.740 10.387 1.00 96.62 192 GLU A CA 1
ATOM 1414 C C . GLU A 1 192 ? -13.324 12.778 11.911 1.00 96.62 192 GLU A C 1
ATOM 1416 O O . GLU A 1 192 ? -13.866 13.697 12.531 1.00 96.62 192 GLU A O 1
ATOM 1421 N N . SER A 1 193 ? -12.687 11.784 12.519 1.00 94.81 193 SER A N 1
ATOM 1422 C CA . SER A 1 193 ? -12.403 11.787 13.948 1.00 94.81 193 SER A CA 1
ATOM 1423 C C . SER A 1 193 ? -10.937 11.475 14.181 1.00 94.81 193 SER A C 1
ATOM 1425 O O . SER A 1 193 ? -10.318 10.715 13.438 1.00 94.81 193 SER A O 1
ATOM 1427 N N . GLN A 1 194 ? -10.367 12.076 15.218 1.00 92.94 194 GLN A N 1
ATOM 1428 C CA . GLN A 1 194 ? -9.000 11.806 15.628 1.00 92.94 194 GLN A CA 1
ATOM 1429 C C . GLN A 1 194 ? -8.986 11.337 17.073 1.00 92.94 194 GLN A C 1
ATOM 1431 O O . GLN A 1 194 ? -9.630 11.926 17.945 1.00 92.94 194 GLN A O 1
ATOM 1436 N N . ARG A 1 195 ? -8.227 10.275 17.327 1.00 88.00 195 ARG A N 1
ATOM 1437 C CA . ARG A 1 195 ? -8.061 9.684 18.649 1.00 88.00 195 ARG A CA 1
ATOM 1438 C C . ARG A 1 195 ? -6.580 9.473 18.924 1.00 88.00 195 ARG A C 1
ATOM 1440 O O . ARG A 1 195 ? -5.813 9.060 18.056 1.00 88.00 195 ARG A O 1
ATOM 1447 N N . THR A 1 196 ? -6.195 9.757 20.160 1.00 82.31 196 THR A N 1
ATOM 1448 C CA . THR A 1 196 ? -4.906 9.346 20.718 1.00 82.31 196 THR A CA 1
ATOM 1449 C C . THR A 1 196 ? -5.194 8.173 21.640 1.00 82.31 196 THR A C 1
ATOM 1451 O O . THR A 1 196 ? -5.995 8.317 22.564 1.00 82.31 196 THR A O 1
ATOM 1454 N N . GLY A 1 197 ? -4.604 7.013 21.368 1.00 76.06 197 GLY A N 1
ATOM 1455 C CA . GLY A 1 197 ? -4.962 5.783 22.070 1.00 76.06 197 GLY A CA 1
ATOM 1456 C C . GLY A 1 197 ? -4.225 4.560 21.543 1.00 76.06 197 GLY A C 1
ATOM 1457 O O . GLY A 1 197 ? -3.208 4.681 20.858 1.00 76.06 197 GLY A O 1
ATOM 1458 N N . SER A 1 198 ? -4.749 3.379 21.869 1.00 82.19 198 SER A N 1
ATOM 1459 C CA . SER A 1 198 ? -4.371 2.147 21.182 1.00 82.19 198 SER A CA 1
ATOM 1460 C C . SER A 1 198 ? -5.064 2.077 19.822 1.00 82.19 198 SER A C 1
ATOM 1462 O O . SER A 1 198 ? -6.239 2.426 19.708 1.00 82.19 198 SER A O 1
ATOM 1464 N N . LEU A 1 199 ? -4.368 1.563 18.803 1.00 87.50 199 LEU A N 1
ATOM 1465 C CA . LEU A 1 199 ? -5.015 1.174 17.547 1.00 87.50 199 LEU A CA 1
ATOM 1466 C C . LEU A 1 199 ? -6.144 0.161 17.802 1.00 87.50 199 LEU A C 1
ATOM 1468 O O . LEU A 1 199 ? -7.195 0.272 17.186 1.00 87.50 199 LEU A O 1
ATOM 1472 N N . LEU A 1 200 ? -5.964 -0.769 18.747 1.00 90.62 200 LEU A N 1
ATOM 1473 C CA . LEU A 1 200 ? -6.980 -1.773 19.076 1.00 90.62 200 LEU A CA 1
ATOM 1474 C C . LEU A 1 200 ? -8.251 -1.154 19.647 1.00 90.62 200 LEU A C 1
ATOM 1476 O O . LEU A 1 200 ? -9.334 -1.599 19.294 1.00 90.62 200 LEU A O 1
ATOM 1480 N N . ASP A 1 201 ? -8.129 -0.128 20.493 1.00 89.69 201 ASP A N 1
ATOM 1481 C CA . ASP A 1 201 ? -9.296 0.555 21.064 1.00 89.69 201 ASP A CA 1
ATOM 1482 C C . ASP A 1 201 ? -10.119 1.219 19.950 1.00 89.69 201 ASP A C 1
ATOM 1484 O O . ASP A 1 201 ? -11.341 1.100 19.920 1.00 89.69 201 ASP A O 1
ATOM 1488 N N . VAL A 1 202 ? -9.443 1.876 18.999 1.00 90.50 202 VAL A N 1
ATOM 1489 C CA . VAL A 1 202 ? -10.103 2.523 17.854 1.00 90.50 202 VAL A CA 1
ATOM 1490 C C . VAL A 1 202 ? -10.777 1.489 16.954 1.00 90.50 202 VAL A C 1
ATOM 1492 O O . VAL A 1 202 ? -11.925 1.684 16.569 1.00 90.50 202 VAL A O 1
ATOM 1495 N N . LEU A 1 203 ? -10.097 0.380 16.653 1.00 92.81 203 LEU A N 1
ATOM 1496 C CA . LEU A 1 203 ? -10.673 -0.693 15.843 1.00 92.81 203 LEU A CA 1
ATOM 1497 C C . LEU A 1 203 ? -11.857 -1.367 16.548 1.00 92.81 203 LEU A C 1
ATOM 1499 O O . LEU A 1 203 ? -12.880 -1.601 15.913 1.00 92.81 203 LEU A O 1
ATOM 1503 N N . ALA A 1 204 ? -11.775 -1.603 17.860 1.00 93.38 204 ALA A N 1
ATOM 1504 C CA . ALA A 1 204 ? -12.872 -2.169 18.640 1.00 93.38 204 ALA A CA 1
ATOM 1505 C C . ALA A 1 204 ? -14.117 -1.268 18.630 1.00 93.38 204 ALA A C 1
ATOM 1507 O O . ALA A 1 204 ? -15.232 -1.766 18.482 1.00 93.38 204 ALA A O 1
ATOM 1508 N N . GLU A 1 205 ? -13.940 0.052 18.737 1.00 91.94 205 GLU A N 1
ATOM 1509 C CA . GLU A 1 205 ? -15.033 1.028 18.617 1.00 91.94 205 GLU A CA 1
ATOM 1510 C C . GLU A 1 205 ? -15.639 1.071 17.206 1.00 91.94 205 GLU A C 1
ATOM 1512 O O . GLU A 1 205 ? -16.847 1.257 17.072 1.00 91.94 205 GLU A O 1
ATOM 1517 N N . SER A 1 206 ? -14.824 0.836 16.174 1.00 91.94 206 SER A N 1
ATOM 1518 C CA . SER A 1 206 ? -15.258 0.660 14.780 1.00 91.94 206 SER A CA 1
ATOM 1519 C C . SER A 1 206 ? -15.825 -0.739 14.483 1.00 91.94 206 SER A C 1
ATOM 1521 O O . SER A 1 206 ? -16.120 -1.054 13.332 1.00 91.94 206 SER A O 1
ATOM 1523 N N . GLY A 1 207 ? -16.019 -1.589 15.498 1.00 94.94 207 GLY A N 1
ATOM 1524 C CA . GLY A 1 207 ? -16.638 -2.909 15.341 1.00 94.94 207 GLY A CA 1
ATOM 1525 C C . GLY A 1 207 ? -15.676 -4.047 14.982 1.00 94.94 207 GLY A C 1
ATOM 1526 O O . GLY A 1 207 ? -16.139 -5.138 14.658 1.00 94.94 207 GLY A O 1
ATOM 1527 N N . LEU A 1 208 ? -14.362 -3.829 15.086 1.00 94.56 208 LEU A N 1
ATOM 1528 C CA . LEU A 1 208 ? -13.305 -4.832 14.906 1.00 94.56 208 LEU A CA 1
ATOM 1529 C C . LEU A 1 208 ? -12.539 -5.082 16.220 1.00 94.56 208 LEU A C 1
ATOM 1531 O O . LEU A 1 208 ? -11.390 -4.653 16.371 1.00 94.56 208 LEU A O 1
ATOM 1535 N N . PRO A 1 209 ? -13.154 -5.749 17.214 1.00 95.19 209 PRO A N 1
ATOM 1536 C CA . PRO A 1 209 ? -12.453 -6.118 18.435 1.00 95.19 209 PRO A CA 1
ATOM 1537 C C . PRO A 1 209 ? -11.408 -7.197 18.135 1.00 95.19 209 PRO A C 1
ATOM 1539 O O . PRO A 1 209 ? -11.742 -8.296 17.700 1.00 95.19 209 PRO A O 1
ATOM 1542 N N . LEU A 1 210 ? -10.139 -6.890 18.405 1.00 93.44 210 LEU A N 1
ATOM 1543 C CA . LEU A 1 210 ? -9.016 -7.789 18.143 1.00 93.44 210 LEU A CA 1
ATOM 1544 C C . LEU A 1 210 ? -8.252 -8.112 19.427 1.00 93.44 210 LEU A C 1
ATOM 1546 O O . LEU A 1 210 ? -7.955 -7.236 20.241 1.00 93.44 210 LEU A O 1
ATOM 1550 N N . THR A 1 211 ? -7.878 -9.379 19.569 1.00 93.44 211 THR A N 1
ATOM 1551 C CA . THR A 1 211 ? -7.008 -9.882 20.631 1.00 93.44 211 THR A CA 1
ATOM 1552 C C . THR A 1 211 ? -5.560 -9.889 20.131 1.00 93.44 211 THR A C 1
ATOM 1554 O O . THR A 1 211 ? -5.240 -10.619 19.188 1.00 93.44 211 THR A O 1
ATOM 1557 N N . PRO A 1 212 ? -4.651 -9.098 20.728 1.00 91.50 212 PRO A N 1
ATOM 1558 C CA . PRO A 1 212 ? -3.273 -9.041 20.269 1.00 91.50 212 PRO A CA 1
ATOM 1559 C C . PRO A 1 212 ? -2.462 -10.247 20.746 1.00 91.50 212 PRO A C 1
ATOM 1561 O O . PRO A 1 212 ? -2.438 -10.575 21.932 1.00 91.50 212 PRO A O 1
ATOM 1564 N N . ILE A 1 213 ? -1.707 -10.833 19.824 1.00 91.38 213 ILE A N 1
ATOM 1565 C CA . ILE A 1 213 ? -0.556 -11.685 20.103 1.00 91.38 213 ILE A CA 1
ATOM 1566 C C . ILE A 1 213 ? 0.680 -10.803 19.948 1.00 91.38 213 ILE A C 1
ATOM 1568 O O . ILE A 1 213 ? 1.020 -10.358 18.848 1.00 91.38 213 ILE A O 1
ATOM 1572 N N . TYR A 1 214 ? 1.331 -10.498 21.066 1.00 87.62 214 TYR A N 1
ATOM 1573 C CA . TYR A 1 214 ? 2.485 -9.612 21.046 1.00 87.62 214 TYR A CA 1
ATOM 1574 C C . TYR A 1 214 ? 3.707 -10.318 20.468 1.00 87.62 214 TYR A C 1
ATOM 1576 O O . TYR A 1 214 ? 4.086 -11.394 20.923 1.00 87.62 214 TYR A O 1
ATOM 1584 N N . CYS A 1 215 ? 4.333 -9.686 19.480 1.00 78.75 215 CYS A N 1
ATOM 1585 C CA . CYS A 1 215 ? 5.539 -10.180 18.833 1.00 78.75 215 CYS A CA 1
ATOM 1586 C C . CYS A 1 215 ? 6.606 -9.080 18.754 1.00 78.75 215 CYS A C 1
ATOM 1588 O O . CYS A 1 215 ? 6.309 -7.918 18.457 1.00 78.75 215 CYS A O 1
ATOM 1590 N N . GLY A 1 216 ? 7.861 -9.463 18.999 1.00 66.69 216 GLY A N 1
ATOM 1591 C CA . GLY A 1 216 ? 8.978 -8.532 19.167 1.00 66.69 216 GLY A CA 1
ATOM 1592 C C . GLY A 1 216 ? 9.121 -8.028 20.609 1.00 66.69 216 GLY A C 1
ATOM 1593 O O . GLY A 1 216 ? 8.206 -8.162 21.418 1.00 66.69 216 GLY A O 1
ATOM 1594 N N . ASP A 1 217 ? 10.282 -7.438 20.917 1.00 65.31 217 ASP A N 1
ATOM 1595 C CA . ASP A 1 217 ? 10.724 -7.081 22.282 1.00 65.31 217 ASP A CA 1
ATOM 1596 C C . ASP A 1 217 ? 11.044 -8.315 23.169 1.00 65.31 217 ASP A C 1
ATOM 1598 O O . ASP A 1 217 ? 11.365 -9.382 22.647 1.00 65.31 217 ASP A O 1
ATOM 1602 N N . ALA A 1 218 ? 11.018 -8.184 24.501 1.00 56.50 218 ALA A N 1
ATOM 1603 C CA . ALA A 1 218 ? 11.356 -9.227 25.482 1.00 56.50 218 ALA A CA 1
ATOM 1604 C C . ALA A 1 218 ? 10.398 -10.442 25.537 1.00 56.50 218 ALA A C 1
ATOM 1606 O O . ALA A 1 218 ? 10.536 -11.287 26.424 1.00 56.50 218 ALA A O 1
ATOM 1607 N N . HIS A 1 219 ? 9.434 -10.544 24.622 1.00 52.91 219 HIS A N 1
ATOM 1608 C CA . HIS A 1 219 ? 8.529 -11.685 24.520 1.00 52.91 219 HIS A CA 1
ATOM 1609 C C . HIS A 1 219 ? 9.080 -12.691 23.496 1.00 52.91 219 HIS A C 1
ATOM 1611 O O . HIS A 1 219 ? 9.035 -12.407 22.295 1.00 52.91 219 HIS A O 1
ATOM 1617 N N . PRO A 1 220 ? 9.633 -13.842 23.934 1.00 45.56 220 PRO A N 1
ATOM 1618 C CA . PRO A 1 220 ? 9.994 -14.902 23.007 1.00 45.56 220 PRO A CA 1
ATOM 1619 C C . PRO A 1 220 ? 8.715 -15.476 22.392 1.00 45.56 220 PRO A C 1
ATOM 1621 O O . PRO A 1 220 ? 7.705 -15.630 23.080 1.00 45.56 220 PRO A O 1
ATOM 1624 N N . ILE A 1 221 ? 8.786 -15.741 21.089 1.00 49.81 221 ILE A N 1
ATOM 1625 C CA . ILE A 1 221 ? 7.786 -16.513 20.346 1.00 49.81 221 ILE A CA 1
ATOM 1626 C C . ILE A 1 221 ? 7.789 -17.950 20.873 1.00 49.81 221 ILE A C 1
ATOM 1628 O O . ILE A 1 221 ? 8.910 -18.471 21.094 1.00 49.81 221 ILE A O 1
#

pLDDT: mean 90.71, std 11.2, range [45.56, 98.62]

Foldseek 3Di:
DPWFDPPLVVVLVPDDPVQNVVCLQQQAGPVRHGGTNGHNPCLVVVLFQWDQQPLEIEQAAWPDPSCRSSSVVSVVCCVPPCVSPDGHYQDLVVPDPRFFATNLQWDHLDNQEIEGEDDDRGHPSNLVSVVLSVLVVRRFKYKYKYADDDPQPPHPNSAWADPDQAEIEHACQCAVDQQNIWIWMAGSVRDIDIHRGGPQVVCVVVVRRHDYDYDDDPDDD

Sequence (221 aa):
MGSELPGAAAALGDLDPHNLVRALIQGVLPNGTSVLRHPSPNIMFTRDLGVIVGQARLLTFAAKPARRREMRLSRALMRHHPVFGDGPLLDISQHVASPALEGGDVLVLSADQVAIGVGARTDERSARAAAALLHSTGVSEVHLVKLRASRATMHLDTVFTLIDDAHCLAFGPLVTQKSAAQVTTLQSNGSESQRTGSLLDVLAESGLPLTPIYCGDAHPI

Radius of gyration: 19.39 Å; Cα contacts (8 Å, |Δi|>4): 414; chains: 1; bounding box: 46×32×56 Å